Protein AF-X1NUT6-F1 (afdb_monomer_lite)

Foldseek 3Di:
DAAEDEQFQQQAAACVVVNDPPQQDPDLRYAYEFAADPQREGDRRTYFYLESHQAYFHFAFDKDADAQDDDPVCVVQVHDHGIDTHGGSVRRRVVLVVLLVVLCVQAVPDDSSQSSQLQLQQFDLSYPDNRRYNSNGHGDSVSSNVLFQPHDQKWKAWPVDDLVDPVRIHSAVQVNLVPDAAAIEMEIEASHEHDDEHENVLHHYEYFYDHSSCSPPPDGRQQRAEDEYDYDPNYAYEYDPPNDCVRYYPYSPDSDDDPDDPPDHPHPDD

Structure (mmCIF, N/CA/C/O backbone):
data_AF-X1NUT6-F1
#
_entry.id   AF-X1NUT6-F1
#
loop_
_atom_site.group_PDB
_atom_site.id
_atom_site.type_symbol
_atom_site.label_atom_id
_atom_site.label_alt_id
_atom_site.label_comp_id
_atom_site.label_asym_id
_atom_site.label_entity_id
_atom_site.label_seq_id
_atom_site.pdbx_PDB_ins_code
_atom_site.Cartn_x
_atom_site.Cartn_y
_atom_site.Cartn_z
_atom_site.occupancy
_atom_site.B_iso_or_equiv
_atom_site.auth_seq_id
_atom_site.auth_comp_id
_atom_site.auth_asym_id
_atom_site.auth_atom_id
_atom_site.pdbx_PDB_model_num
ATOM 1 N N . LEU A 1 1 ? 7.926 10.923 5.344 1.00 89.12 1 LEU A N 1
ATOM 2 C CA . LEU A 1 1 ? 8.415 10.583 3.985 1.00 89.12 1 LEU A CA 1
ATOM 3 C C . LEU A 1 1 ? 8.092 9.119 3.728 1.00 89.12 1 LEU A C 1
ATOM 5 O O . LEU A 1 1 ? 8.262 8.354 4.664 1.00 89.12 1 LEU A O 1
ATOM 9 N N . LEU A 1 2 ? 7.668 8.744 2.517 1.00 94.62 2 LEU A N 1
ATOM 10 C CA . LEU A 1 2 ? 7.714 7.351 2.049 1.00 94.62 2 LEU A CA 1
ATOM 11 C C . LEU A 1 2 ? 8.943 7.151 1.161 1.00 94.62 2 LEU A C 1
ATOM 13 O O . LEU A 1 2 ? 9.245 8.009 0.332 1.00 94.62 2 LEU A O 1
ATOM 17 N N . PHE A 1 3 ? 9.637 6.034 1.346 1.00 98.06 3 PHE A N 1
ATOM 18 C CA . PHE A 1 3 ? 10.794 5.621 0.566 1.00 98.06 3 PHE A CA 1
ATOM 19 C C . PHE A 1 3 ? 10.414 4.401 -0.277 1.00 98.06 3 PHE A C 1
ATOM 21 O O . PHE A 1 3 ? 10.439 3.267 0.191 1.00 98.06 3 PHE A O 1
ATOM 28 N N . VAL A 1 4 ? 10.018 4.637 -1.525 1.00 98.69 4 VAL A N 1
ATOM 29 C CA . VAL A 1 4 ? 9.648 3.560 -2.450 1.00 98.69 4 VAL A CA 1
ATOM 30 C C . VAL A 1 4 ? 10.905 3.025 -3.127 1.00 98.69 4 VAL A C 1
ATOM 32 O O . VAL A 1 4 ? 11.725 3.801 -3.621 1.00 98.69 4 VAL A O 1
ATOM 35 N N . THR A 1 5 ? 11.073 1.708 -3.154 1.00 98.50 5 THR A N 1
ATOM 36 C CA . THR A 1 5 ? 12.257 1.062 -3.715 1.00 98.50 5 THR A CA 1
ATOM 37 C C . THR A 1 5 ? 11.919 -0.196 -4.506 1.00 98.50 5 THR A C 1
ATOM 39 O O . THR A 1 5 ? 10.875 -0.817 -4.330 1.00 98.50 5 THR A O 1
ATOM 42 N N . ALA A 1 6 ? 12.805 -0.542 -5.433 1.00 98.69 6 ALA A N 1
ATOM 43 C CA . ALA A 1 6 ? 12.661 -1.687 -6.314 1.00 98.69 6 ALA A CA 1
ATOM 44 C C . ALA A 1 6 ? 13.149 -2.965 -5.615 1.00 98.69 6 ALA A C 1
ATOM 46 O O . ALA A 1 6 ? 14.193 -2.941 -4.967 1.00 98.69 6 ALA A O 1
ATOM 47 N N . ALA A 1 7 ? 12.442 -4.084 -5.796 1.00 98.38 7 ALA A N 1
ATOM 48 C CA . ALA A 1 7 ? 12.774 -5.364 -5.161 1.00 98.38 7 ALA A CA 1
ATOM 49 C C . ALA A 1 7 ? 14.135 -5.958 -5.584 1.00 98.38 7 ALA A C 1
ATOM 51 O O . ALA A 1 7 ? 14.717 -6.742 -4.836 1.00 98.38 7 ALA A O 1
ATOM 52 N N . GLY A 1 8 ? 14.641 -5.605 -6.770 1.00 98.50 8 GLY A N 1
ATOM 53 C CA . GLY A 1 8 ? 15.805 -6.241 -7.402 1.00 98.50 8 GLY A CA 1
ATOM 54 C C . GLY A 1 8 ? 15.429 -6.988 -8.686 1.00 98.50 8 GLY A C 1
ATOM 55 O O . GLY A 1 8 ? 14.245 -7.151 -8.988 1.00 98.50 8 GLY A O 1
ATOM 56 N N . ASN A 1 9 ? 16.429 -7.359 -9.491 1.00 98.19 9 ASN A N 1
ATOM 57 C CA . ASN A 1 9 ? 16.237 -7.949 -10.826 1.00 98.19 9 ASN A CA 1
ATOM 58 C C . ASN A 1 9 ? 17.117 -9.201 -11.028 1.00 98.19 9 ASN A C 1
ATOM 60 O O . ASN A 1 9 ? 17.771 -9.354 -12.060 1.00 98.19 9 ASN A O 1
ATOM 64 N N . ASP A 1 10 ? 17.166 -10.068 -10.020 1.00 98.06 10 ASP A N 1
ATOM 65 C CA . ASP A 1 10 ? 18.097 -11.192 -9.893 1.00 98.06 10 ASP A CA 1
ATOM 66 C C . ASP A 1 10 ? 17.447 -12.545 -10.245 1.00 98.06 10 ASP A C 1
ATOM 68 O O . ASP A 1 10 ? 17.805 -13.584 -9.693 1.00 98.06 10 ASP A O 1
ATOM 72 N N . TYR A 1 11 ? 16.509 -12.542 -11.201 1.00 96.88 11 TYR A N 1
ATOM 73 C CA . TYR A 1 11 ? 15.887 -13.736 -11.796 1.00 96.88 11 TYR A CA 1
ATOM 74 C C . TYR A 1 11 ? 15.188 -14.661 -10.787 1.00 96.88 11 TYR A C 1
ATOM 76 O O . TYR A 1 11 ? 15.438 -15.868 -10.752 1.00 96.88 11 TYR A O 1
ATOM 84 N N . GLY A 1 12 ? 14.278 -14.098 -9.986 1.00 94.94 12 GLY A N 1
ATOM 85 C CA . GLY A 1 12 ? 13.511 -14.859 -8.999 1.00 94.94 12 GLY A CA 1
ATOM 86 C C . GLY A 1 12 ? 14.261 -15.076 -7.689 1.00 94.94 12 GLY A C 1
ATOM 87 O O . GLY A 1 12 ? 14.069 -16.104 -7.043 1.00 94.94 12 GLY A O 1
ATOM 88 N N . ASN A 1 13 ? 15.131 -14.142 -7.297 1.00 97.75 13 ASN A N 1
ATOM 89 C CA . ASN A 1 13 ? 15.713 -14.174 -5.963 1.00 97.75 13 ASN A CA 1
ATOM 90 C C . ASN A 1 13 ? 14.632 -13.941 -4.898 1.00 97.75 13 ASN A C 1
ATOM 92 O O . ASN A 1 13 ? 13.838 -13.004 -4.999 1.00 97.75 13 ASN A O 1
ATOM 96 N N . ASP A 1 14 ? 14.651 -14.787 -3.872 1.00 97.69 14 ASP A N 1
ATOM 97 C CA . ASP A 1 14 ? 13.834 -14.647 -2.673 1.00 97.69 14 ASP A CA 1
ATOM 98 C C . ASP A 1 14 ? 14.552 -13.730 -1.677 1.00 97.69 14 ASP A C 1
ATOM 100 O O . ASP A 1 14 ? 15.560 -14.115 -1.077 1.00 97.69 14 ASP A O 1
ATOM 104 N N . ASN A 1 15 ? 14.051 -12.511 -1.511 1.00 98.25 15 ASN A N 1
ATOM 105 C CA . ASN A 1 15 ? 14.625 -11.507 -0.625 1.00 98.25 15 ASN A CA 1
ATOM 106 C C . ASN A 1 15 ? 14.417 -11.829 0.866 1.00 98.25 15 ASN A C 1
ATOM 108 O O . ASN A 1 15 ? 15.121 -11.250 1.695 1.00 98.25 15 ASN A O 1
ATOM 112 N N . ASP A 1 16 ? 13.525 -12.766 1.215 1.00 96.56 16 ASP A N 1
ATOM 113 C CA . ASP A 1 16 ? 13.398 -13.258 2.594 1.00 96.56 16 ASP A CA 1
ATOM 114 C C . ASP A 1 16 ? 14.586 -14.174 2.954 1.00 96.56 16 ASP A C 1
ATOM 116 O O . ASP A 1 16 ? 14.978 -14.275 4.117 1.00 96.56 16 ASP A O 1
ATOM 120 N N . VAL A 1 17 ? 15.196 -14.820 1.951 1.00 97.75 17 VAL A N 1
ATOM 121 C CA . VAL A 1 17 ? 16.364 -15.707 2.109 1.00 97.75 17 VAL A CA 1
ATOM 122 C C . VAL A 1 17 ? 17.675 -14.980 1.810 1.00 97.75 17 VAL A C 1
ATOM 124 O O . VAL A 1 17 ? 18.655 -15.132 2.541 1.00 97.75 17 VAL A O 1
ATOM 127 N N . ASN A 1 18 ? 17.703 -14.192 0.736 1.00 98.06 18 ASN A N 1
ATOM 128 C CA . ASN A 1 18 ? 18.870 -13.471 0.235 1.00 98.06 18 ASN A CA 1
ATOM 129 C C . ASN A 1 18 ? 18.530 -11.975 0.120 1.00 98.06 18 ASN A C 1
ATOM 131 O O . ASN A 1 18 ? 18.112 -11.522 -0.949 1.00 98.06 18 ASN A O 1
ATOM 135 N N . PRO A 1 19 ? 18.701 -11.199 1.203 1.00 97.88 19 PRO A N 1
ATOM 136 C CA . PRO A 1 19 ? 18.245 -9.816 1.273 1.00 97.88 19 PRO A CA 1
ATOM 137 C C . PRO A 1 19 ? 18.892 -8.912 0.223 1.00 97.88 19 PRO A C 1
ATOM 139 O O . PRO A 1 19 ? 20.110 -8.948 0.020 1.00 97.88 19 PRO A O 1
ATOM 142 N N . VAL A 1 20 ? 18.091 -8.023 -0.367 1.00 98.12 20 VAL A N 1
ATOM 143 C CA . VAL A 1 20 ? 18.552 -6.975 -1.285 1.00 98.12 20 VAL A CA 1
ATOM 144 C C . VAL A 1 20 ? 18.240 -5.620 -0.675 1.00 98.12 20 VAL A C 1
ATOM 146 O O . VAL A 1 20 ? 17.092 -5.286 -0.411 1.00 98.12 20 VAL A O 1
ATOM 149 N N . TYR A 1 21 ? 19.267 -4.805 -0.457 1.00 97.69 21 TYR A N 1
ATOM 150 C CA . TYR A 1 21 ? 19.109 -3.482 0.142 1.00 97.69 21 TYR A CA 1
ATOM 151 C C . TYR A 1 21 ? 19.062 -2.383 -0.931 1.00 97.69 21 TYR A C 1
ATOM 153 O O . TYR A 1 21 ? 19.814 -2.453 -1.905 1.00 97.69 21 TYR A O 1
ATOM 161 N N . PRO A 1 22 ? 18.220 -1.346 -0.758 1.00 97.38 22 PRO A N 1
ATOM 162 C CA . PRO A 1 22 ? 17.463 -1.030 0.459 1.00 97.38 22 PRO A CA 1
ATOM 163 C C . PRO A 1 22 ? 16.100 -1.738 0.600 1.00 97.38 22 PRO A C 1
ATOM 165 O O . PRO A 1 22 ? 15.427 -1.491 1.594 1.00 97.38 22 PRO A O 1
ATOM 168 N N . ALA A 1 23 ? 15.689 -2.602 -0.335 1.00 97.38 23 ALA A N 1
ATOM 169 C CA . ALA A 1 23 ? 14.364 -3.237 -0.321 1.00 97.38 23 ALA A CA 1
ATOM 170 C C . ALA A 1 23 ? 14.077 -4.102 0.921 1.00 97.38 23 ALA A C 1
ATOM 172 O O . ALA A 1 23 ? 12.951 -4.139 1.398 1.00 97.38 23 ALA A O 1
ATOM 173 N N . SER A 1 24 ? 15.091 -4.749 1.486 1.00 97.19 24 SER A N 1
ATOM 174 C CA . SER A 1 24 ? 14.948 -5.608 2.666 1.00 97.19 24 SER A CA 1
ATOM 175 C C . SER A 1 24 ? 15.172 -4.882 4.002 1.00 97.19 24 SER A C 1
ATOM 177 O O . SER A 1 24 ? 15.356 -5.539 5.024 1.00 97.19 24 SER A O 1
ATOM 179 N N . TYR A 1 25 ? 15.218 -3.544 4.032 1.00 96.25 25 TYR A N 1
ATOM 180 C CA . TYR A 1 25 ? 15.224 -2.824 5.310 1.00 96.25 25 TYR A CA 1
ATOM 181 C C . TYR A 1 25 ? 13.839 -2.881 5.962 1.00 96.25 25 TYR A C 1
ATOM 183 O O . TYR A 1 25 ? 12.859 -2.423 5.379 1.00 96.25 25 TYR A O 1
ATOM 191 N N . ASP A 1 26 ? 13.788 -3.353 7.207 1.00 89.38 26 ASP A N 1
ATOM 192 C CA . ASP A 1 26 ? 12.577 -3.363 8.031 1.00 89.38 26 ASP A CA 1
ATOM 193 C C . ASP A 1 26 ? 12.334 -1.980 8.659 1.00 89.38 26 ASP A C 1
ATOM 195 O O . ASP A 1 26 ? 12.670 -1.708 9.813 1.00 89.38 26 ASP A O 1
ATOM 199 N N . LEU A 1 27 ? 11.847 -1.051 7.835 1.00 85.88 27 LEU A N 1
ATOM 200 C CA . LEU A 1 27 ? 11.459 0.293 8.248 1.00 85.88 27 LEU A CA 1
ATOM 201 C C . LEU A 1 27 ? 10.034 0.584 7.780 1.00 85.88 27 LEU A C 1
ATOM 203 O O . LEU A 1 27 ? 9.682 0.387 6.616 1.00 85.88 27 LEU A O 1
ATOM 207 N N . ASP A 1 28 ? 9.228 1.143 8.680 1.00 82.06 28 ASP A N 1
ATOM 208 C CA . ASP A 1 28 ? 7.803 1.426 8.462 1.00 82.06 28 ASP A CA 1
ATOM 209 C C . ASP A 1 28 ? 7.500 2.383 7.292 1.00 82.06 28 ASP A C 1
ATOM 211 O O . ASP A 1 28 ? 6.365 2.474 6.817 1.00 82.06 28 ASP A O 1
ATOM 215 N N . ASN A 1 29 ? 8.509 3.113 6.825 1.00 86.06 29 ASN A N 1
ATOM 216 C CA . ASN A 1 29 ? 8.406 4.096 5.767 1.00 86.06 29 ASN A CA 1
ATOM 217 C C . ASN A 1 29 ? 8.953 3.610 4.419 1.00 86.06 29 ASN A C 1
ATOM 219 O O . ASN A 1 29 ? 8.916 4.391 3.466 1.00 86.06 29 ASN A O 1
ATOM 223 N N . ILE A 1 30 ? 9.444 2.371 4.322 1.00 96.50 30 ILE A N 1
ATOM 224 C CA . ILE A 1 30 ? 9.866 1.757 3.058 1.00 96.50 30 ILE A CA 1
ATOM 225 C C . ILE A 1 30 ? 8.676 1.078 2.380 1.00 96.50 30 ILE A C 1
ATOM 227 O O . ILE A 1 30 ? 7.829 0.495 3.054 1.00 96.50 30 ILE A O 1
ATOM 231 N N . ILE A 1 31 ? 8.593 1.188 1.052 1.00 98.25 31 ILE A N 1
ATOM 232 C CA . ILE A 1 31 ? 7.699 0.372 0.222 1.00 98.25 31 ILE A CA 1
ATOM 233 C C . ILE A 1 31 ? 8.537 -0.334 -0.839 1.00 98.25 31 ILE A C 1
ATOM 235 O O . ILE A 1 31 ? 9.041 0.315 -1.758 1.00 98.25 31 ILE A O 1
ATOM 239 N N . SER A 1 32 ? 8.674 -1.648 -0.718 1.00 98.38 32 SER A N 1
ATOM 240 C CA . SER A 1 32 ? 9.422 -2.502 -1.639 1.00 98.38 32 SER A CA 1
ATOM 241 C C . SER A 1 32 ? 8.511 -3.080 -2.714 1.00 98.38 32 SER A C 1
ATOM 243 O O . SER A 1 32 ? 7.478 -3.677 -2.413 1.00 98.38 32 SER A O 1
ATOM 245 N N . VAL A 1 33 ? 8.895 -2.892 -3.978 1.00 98.62 33 VAL A N 1
ATOM 246 C CA . VAL A 1 33 ? 8.019 -3.135 -5.130 1.00 98.62 33 VAL A CA 1
ATOM 247 C C . VAL A 1 33 ? 8.608 -4.198 -6.054 1.00 98.62 33 VAL A C 1
ATOM 249 O O . VAL A 1 33 ? 9.669 -3.989 -6.653 1.00 98.62 33 VAL A O 1
ATOM 252 N N . MET A 1 34 ? 7.908 -5.324 -6.194 1.00 98.25 34 MET A N 1
ATOM 253 C CA . MET A 1 34 ? 8.205 -6.333 -7.217 1.00 98.25 34 MET A CA 1
ATOM 254 C C . MET A 1 34 ? 7.535 -6.000 -8.553 1.00 98.25 34 MET A C 1
ATOM 256 O O . MET A 1 34 ? 6.609 -5.193 -8.624 1.00 98.25 34 MET A O 1
ATOM 260 N N . SER A 1 35 ? 8.006 -6.648 -9.616 1.00 98.31 35 SER A N 1
ATOM 261 C CA . SER A 1 35 ? 7.535 -6.426 -10.978 1.00 98.31 35 SER A CA 1
ATOM 262 C C . SER A 1 35 ? 6.579 -7.515 -11.435 1.00 98.31 35 SER A C 1
ATOM 264 O O . SER A 1 35 ? 6.868 -8.704 -11.282 1.00 98.31 35 SER A O 1
ATOM 266 N N . THR A 1 36 ? 5.489 -7.095 -12.074 1.00 97.12 36 THR A N 1
ATOM 267 C CA . THR A 1 36 ? 4.601 -7.959 -12.857 1.00 97.12 36 THR A CA 1
ATOM 268 C C . THR A 1 36 ? 4.633 -7.619 -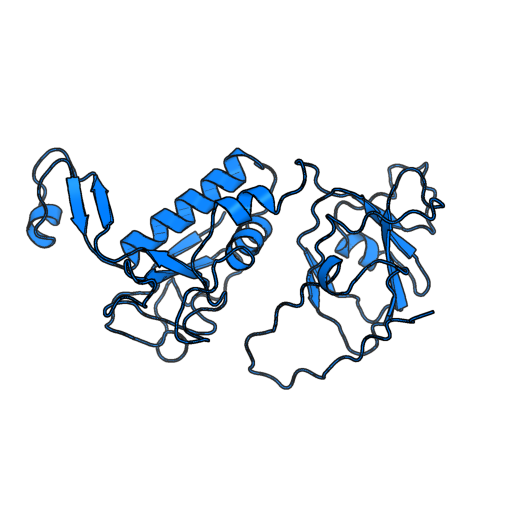14.345 1.00 97.12 36 THR A C 1
ATOM 270 O O . THR A 1 36 ? 5.099 -6.551 -14.767 1.00 97.12 36 THR A O 1
ATOM 273 N N . ASP A 1 37 ? 4.164 -8.560 -15.159 1.00 95.62 37 ASP A N 1
ATOM 274 C CA . ASP A 1 37 ? 3.876 -8.355 -16.571 1.00 95.62 37 ASP A CA 1
ATOM 275 C C . ASP A 1 37 ? 2.388 -8.071 -16.836 1.00 95.62 37 ASP A C 1
ATOM 277 O O . ASP A 1 37 ? 1.578 -7.930 -15.923 1.00 95.62 37 ASP A O 1
ATOM 281 N N . HIS A 1 38 ? 2.042 -7.936 -18.117 1.00 94.12 38 HIS A N 1
ATOM 282 C CA . HIS A 1 38 ? 0.685 -7.632 -18.571 1.00 94.12 38 HIS A CA 1
ATOM 283 C C . HIS A 1 38 ? -0.363 -8.724 -18.286 1.00 94.12 38 HIS A C 1
ATOM 285 O O . HIS A 1 38 ? -1.552 -8.431 -18.391 1.00 94.12 38 HIS A O 1
ATOM 291 N N . ASP A 1 39 ? 0.059 -9.940 -17.925 1.00 93.56 39 ASP A N 1
ATOM 292 C CA . ASP A 1 39 ? -0.815 -11.058 -17.548 1.00 93.56 39 ASP A CA 1
ATOM 293 C C . ASP A 1 39 ? -0.908 -11.197 -16.011 1.00 93.56 39 ASP A C 1
ATOM 295 O O . ASP A 1 39 ? -1.305 -12.245 -15.489 1.00 93.56 39 ASP A O 1
ATOM 299 N N . ASP A 1 40 ? -0.486 -10.156 -15.278 1.00 92.94 40 ASP A N 1
ATOM 300 C CA . ASP A 1 40 ? -0.365 -10.119 -13.817 1.00 92.94 40 ASP A CA 1
ATOM 301 C C . ASP A 1 40 ? 0.487 -11.268 -13.239 1.00 92.94 40 ASP A C 1
ATOM 303 O O . ASP A 1 40 ? 0.373 -11.644 -12.068 1.00 92.94 40 ASP A O 1
ATOM 307 N N . GLN A 1 41 ? 1.399 -11.818 -14.048 1.00 94.06 41 GLN A N 1
ATOM 308 C CA . GLN A 1 41 ? 2.407 -12.758 -13.575 1.00 94.06 41 GLN A CA 1
ATOM 309 C C . GLN A 1 41 ? 3.635 -12.001 -13.087 1.00 94.06 41 GLN A C 1
ATOM 311 O O . GLN A 1 41 ? 3.967 -10.928 -13.589 1.00 94.06 41 GLN A O 1
ATOM 316 N N . MET A 1 42 ? 4.344 -12.571 -12.113 1.00 95.50 42 MET A N 1
ATOM 317 C CA . MET A 1 42 ? 5.642 -12.038 -11.709 1.00 95.50 42 MET A CA 1
ATOM 318 C C . MET A 1 42 ? 6.589 -12.024 -12.910 1.00 95.50 42 MET A C 1
ATOM 320 O O . MET A 1 42 ? 6.800 -13.050 -13.559 1.00 95.50 42 MET A O 1
ATOM 324 N N . SER A 1 43 ? 7.202 -10.872 -13.176 1.00 97.12 43 SER A N 1
ATOM 325 C CA . SER A 1 43 ? 8.206 -10.755 -14.225 1.00 97.12 43 SER A CA 1
ATOM 326 C C . SER A 1 43 ? 9.372 -11.699 -13.938 1.00 97.12 43 SER A C 1
ATOM 328 O O . SER A 1 43 ? 9.886 -11.729 -12.824 1.00 97.12 43 SER A O 1
ATOM 330 N N . VAL A 1 44 ? 9.856 -12.411 -14.959 1.00 96.25 44 VAL A N 1
ATOM 331 C CA . VAL A 1 44 ? 10.915 -13.435 -14.816 1.00 96.25 44 VAL A CA 1
ATOM 332 C C . VAL A 1 44 ? 12.209 -12.934 -14.166 1.00 96.25 44 VAL A C 1
ATOM 334 O O . VAL A 1 44 ? 12.962 -13.724 -13.609 1.00 96.25 44 VAL A O 1
ATOM 337 N N . PHE A 1 45 ? 12.487 -11.633 -14.260 1.00 97.81 45 PHE A N 1
ATOM 338 C CA . PHE A 1 45 ? 13.657 -11.004 -13.653 1.00 97.81 45 PHE A CA 1
ATOM 339 C C . PHE A 1 45 ? 13.418 -10.571 -12.204 1.00 97.81 45 PHE A C 1
ATOM 341 O O . PHE A 1 45 ? 14.391 -10.348 -11.499 1.00 97.81 45 PHE A O 1
ATOM 348 N N . SER A 1 46 ? 12.166 -10.403 -11.769 1.00 98.19 46 SER A N 1
ATOM 349 C CA . SER A 1 46 ? 11.841 -9.779 -10.487 1.00 98.19 46 SER A CA 1
ATOM 350 C C . SER A 1 46 ? 12.338 -10.618 -9.322 1.00 98.19 46 SER A C 1
ATOM 352 O O . SER A 1 46 ? 12.216 -11.843 -9.332 1.00 98.19 46 SER A O 1
ATOM 354 N N . ASN A 1 47 ? 12.814 -9.943 -8.283 1.00 98.38 47 ASN A N 1
ATOM 355 C CA . ASN A 1 47 ? 12.892 -10.550 -6.961 1.00 98.38 47 ASN A CA 1
ATOM 356 C C . ASN A 1 47 ? 11.503 -10.546 -6.316 1.00 98.38 47 ASN A C 1
ATOM 358 O O . ASN A 1 47 ? 10.627 -9.764 -6.707 1.00 98.38 47 ASN A O 1
ATOM 362 N N . TYR A 1 48 ? 11.323 -11.416 -5.331 1.00 97.50 48 TYR A N 1
ATOM 363 C CA . TYR A 1 48 ? 10.101 -11.553 -4.544 1.00 97.50 48 TYR A CA 1
ATOM 364 C C . TYR A 1 48 ? 10.461 -11.753 -3.070 1.00 97.50 48 TYR A C 1
ATOM 366 O O . TYR A 1 48 ? 11.631 -11.901 -2.731 1.00 97.50 48 TYR A O 1
ATOM 374 N N . GLY A 1 49 ? 9.470 -11.741 -2.189 1.00 96.31 49 GLY A N 1
ATOM 375 C CA . GLY A 1 49 ? 9.662 -12.027 -0.771 1.00 96.31 49 GLY A CA 1
ATOM 376 C C . GLY A 1 49 ? 8.340 -11.881 -0.043 1.00 96.31 49 GLY A C 1
ATOM 377 O O . GLY A 1 49 ? 7.698 -10.839 -0.140 1.00 96.31 49 GLY A O 1
ATOM 378 N N . ALA A 1 50 ? 7.911 -12.924 0.661 1.00 91.31 50 ALA A N 1
ATOM 379 C CA . ALA A 1 50 ? 6.608 -12.945 1.317 1.00 91.31 50 ALA A CA 1
ATOM 380 C C . ALA A 1 50 ? 6.509 -11.906 2.442 1.00 91.31 50 ALA A C 1
ATOM 382 O O . ALA A 1 50 ? 5.411 -11.446 2.749 1.00 91.31 50 ALA A O 1
ATOM 383 N N . THR A 1 51 ? 7.645 -11.544 3.043 1.00 89.00 51 THR A N 1
ATOM 384 C CA . THR A 1 51 ? 7.717 -10.571 4.143 1.00 89.00 51 THR A CA 1
ATOM 385 C C . THR A 1 51 ? 8.555 -9.339 3.814 1.00 89.00 51 THR A C 1
ATOM 387 O O . THR A 1 51 ? 8.283 -8.266 4.342 1.00 89.00 51 THR A O 1
ATOM 390 N N . SER A 1 52 ? 9.542 -9.460 2.923 1.00 94.56 52 SER A N 1
ATOM 391 C CA . SER A 1 52 ? 10.459 -8.367 2.571 1.00 94.56 52 SER A CA 1
ATOM 392 C C . SER A 1 52 ? 10.009 -7.497 1.393 1.00 94.56 52 SER A C 1
ATOM 394 O O . SER A 1 52 ? 10.558 -6.411 1.198 1.00 94.56 52 SER A O 1
ATOM 396 N N . ILE A 1 53 ? 9.029 -7.940 0.597 1.00 97.44 53 ILE A N 1
ATOM 397 C CA . ILE A 1 53 ? 8.447 -7.159 -0.502 1.00 97.44 53 ILE A CA 1
ATOM 398 C C . ILE A 1 53 ? 7.015 -6.787 -0.150 1.00 97.44 53 ILE A C 1
ATOM 400 O O . ILE A 1 53 ? 6.221 -7.651 0.198 1.00 97.44 53 ILE A O 1
ATOM 404 N N . ASP A 1 54 ? 6.651 -5.515 -0.295 1.00 95.94 54 ASP A N 1
ATOM 405 C CA . ASP A 1 54 ? 5.336 -5.030 0.115 1.00 95.94 54 ASP A CA 1
ATOM 406 C C . ASP A 1 54 ? 4.256 -5.272 -0.952 1.00 95.94 54 ASP A C 1
ATOM 408 O O . ASP A 1 54 ? 3.161 -5.743 -0.639 1.00 95.94 54 ASP A O 1
ATOM 412 N N . VAL A 1 55 ? 4.534 -4.937 -2.218 1.00 96.88 55 VAL A N 1
ATOM 413 C CA . VAL A 1 55 ? 3.504 -4.864 -3.272 1.00 96.88 55 VAL A CA 1
ATOM 414 C C . VAL A 1 55 ? 4.046 -5.167 -4.663 1.00 96.88 55 VAL A C 1
ATOM 416 O O . VAL A 1 55 ? 5.247 -5.051 -4.916 1.00 96.88 55 VAL A O 1
ATOM 419 N N . ALA A 1 56 ? 3.155 -5.557 -5.571 1.00 97.25 56 ALA A N 1
ATOM 420 C CA . ALA A 1 56 ? 3.459 -5.727 -6.983 1.00 97.25 56 ALA A CA 1
ATOM 421 C C . ALA A 1 56 ? 3.023 -4.512 -7.815 1.00 97.25 56 ALA A C 1
ATOM 423 O O . ALA A 1 56 ? 2.007 -3.892 -7.524 1.00 97.25 56 ALA A O 1
ATOM 424 N N . GLU A 1 57 ? 3.769 -4.196 -8.874 1.00 97.75 57 GLU A N 1
ATOM 425 C CA . GLU A 1 57 ? 3.351 -3.246 -9.913 1.00 97.75 57 GLU A CA 1
ATOM 426 C C . GLU A 1 57 ? 3.912 -3.632 -11.290 1.00 97.75 57 GLU A C 1
ATOM 428 O O . GLU A 1 57 ? 4.998 -4.226 -11.361 1.00 97.75 57 GLU A O 1
ATOM 433 N N . PRO A 1 58 ? 3.253 -3.236 -12.398 1.00 97.81 58 PRO A N 1
ATOM 434 C CA . PRO A 1 58 ? 3.754 -3.483 -13.742 1.00 97.81 58 PRO A CA 1
ATOM 435 C C . PRO A 1 58 ? 5.169 -2.931 -13.931 1.00 97.81 58 PRO A C 1
ATOM 437 O O . PRO A 1 58 ? 5.440 -1.744 -13.733 1.00 97.81 58 PRO A O 1
ATOM 440 N N . GLY A 1 59 ? 6.080 -3.811 -14.338 1.00 98.25 59 GLY A N 1
ATOM 441 C CA . GLY A 1 59 ? 7.473 -3.462 -14.619 1.00 98.25 59 GLY A CA 1
ATOM 442 C C . GLY A 1 59 ? 8.038 -4.134 -15.864 1.00 98.25 59 GLY A C 1
ATOM 443 O O . GLY A 1 59 ? 9.165 -3.827 -16.243 1.00 98.25 59 GLY A O 1
ATOM 444 N N . SER A 1 60 ? 7.285 -5.007 -16.541 1.00 98.12 60 SER A N 1
ATOM 445 C CA . SER A 1 60 ? 7.644 -5.520 -17.870 1.00 98.12 60 SER A CA 1
ATOM 446 C C . SER A 1 60 ? 7.103 -4.612 -18.975 1.00 98.12 60 SER A C 1
ATOM 448 O O . SER A 1 60 ? 5.903 -4.364 -19.045 1.00 98.12 60 SER A O 1
ATOM 450 N N . GLY A 1 61 ? 7.969 -4.175 -19.892 1.00 97.19 61 GLY A N 1
ATOM 451 C CA . GLY A 1 61 ? 7.547 -3.472 -21.108 1.00 97.19 61 GLY A CA 1
ATOM 452 C C . GLY A 1 61 ? 6.944 -2.086 -20.861 1.00 97.19 61 GLY A C 1
ATOM 453 O O . GLY A 1 61 ? 6.013 -1.684 -21.557 1.00 97.19 61 GLY A O 1
ATOM 454 N N . ILE A 1 62 ? 7.468 -1.343 -19.885 1.00 98.00 62 ILE A N 1
ATOM 455 C CA . ILE A 1 62 ? 6.951 -0.023 -19.519 1.00 98.00 62 ILE A CA 1
ATOM 456 C C . ILE A 1 62 ? 7.520 1.037 -20.456 1.00 98.00 62 ILE A C 1
ATOM 458 O O . ILE A 1 62 ? 8.737 1.190 -20.583 1.00 98.00 62 ILE A O 1
ATOM 462 N N . VAL A 1 63 ? 6.628 1.784 -21.107 1.00 97.44 63 VAL A N 1
ATOM 463 C CA . VAL A 1 63 ? 6.990 2.930 -21.946 1.00 97.44 63 VAL A CA 1
ATOM 464 C C . VAL A 1 63 ? 7.098 4.171 -21.075 1.00 97.44 63 VAL A C 1
ATOM 466 O O . VAL A 1 63 ? 6.157 4.523 -20.369 1.00 97.44 63 VAL A O 1
ATOM 469 N N . SER A 1 64 ? 8.233 4.856 -21.146 1.00 97.12 64 SER A N 1
ATOM 470 C CA . SER A 1 64 ? 8.423 6.138 -20.472 1.00 97.12 64 SER A CA 1
ATOM 471 C C . SER A 1 64 ? 9.341 7.049 -21.277 1.00 97.12 64 SER A C 1
ATOM 473 O O . SER A 1 64 ? 9.870 6.661 -22.324 1.00 97.12 64 SER A O 1
ATOM 475 N N . THR A 1 65 ? 9.496 8.281 -20.807 1.00 96.94 65 THR A N 1
ATOM 476 C CA . THR A 1 65 ? 10.357 9.276 -21.436 1.00 96.94 65 THR A CA 1
ATOM 477 C C . THR A 1 65 ? 11.831 8.921 -21.275 1.00 96.94 65 THR A C 1
ATOM 479 O O . THR A 1 65 ? 12.279 8.423 -20.240 1.00 96.94 65 THR A O 1
ATOM 482 N N . THR A 1 66 ? 12.610 9.227 -22.304 1.00 96.62 66 THR A N 1
ATOM 483 C CA . THR A 1 66 ? 14.076 9.224 -22.274 1.00 96.62 66 THR A CA 1
ATOM 484 C C . THR A 1 66 ? 14.591 10.630 -22.592 1.00 96.62 66 THR A C 1
ATOM 486 O O . THR A 1 66 ? 13.825 11.487 -23.045 1.00 96.62 66 THR A O 1
ATOM 489 N N . PRO A 1 67 ? 15.876 10.937 -22.330 1.00 96.69 67 PRO A N 1
ATOM 490 C CA . PRO A 1 67 ? 16.454 12.207 -22.753 1.00 96.69 67 PRO A CA 1
ATOM 491 C C . PRO A 1 67 ? 16.225 12.479 -24.249 1.00 96.69 67 PRO A C 1
ATOM 493 O O . PRO A 1 67 ? 16.297 11.577 -25.079 1.00 96.69 67 PRO A O 1
ATOM 496 N N . THR A 1 68 ? 16.000 13.742 -24.612 1.00 96.75 68 THR A N 1
ATOM 497 C CA . THR A 1 68 ? 15.825 14.187 -26.012 1.00 96.75 68 THR A CA 1
ATOM 498 C C . THR A 1 68 ? 17.152 14.296 -26.779 1.00 96.75 68 THR A C 1
ATOM 500 O O . THR A 1 68 ? 17.216 14.851 -27.874 1.00 96.75 68 THR A O 1
ATOM 503 N N . PHE A 1 69 ? 18.239 13.805 -26.185 1.00 96.00 69 PHE A N 1
ATOM 504 C CA . PHE A 1 69 ? 19.584 13.776 -26.740 1.00 96.00 69 PHE A CA 1
ATOM 505 C C . PHE A 1 69 ? 20.287 12.493 -26.301 1.00 96.00 69 PHE A C 1
ATOM 507 O O . PHE A 1 69 ? 20.012 11.962 -25.227 1.00 96.00 69 PHE A O 1
ATOM 514 N N . GLU A 1 70 ? 21.215 12.010 -27.121 1.00 95.56 70 GLU A N 1
ATOM 515 C CA . GLU A 1 70 ? 21.947 10.775 -26.846 1.00 95.56 70 GLU A CA 1
ATOM 516 C C . GLU A 1 70 ? 22.781 10.875 -25.564 1.00 95.56 70 GLU A C 1
ATOM 518 O O . GLU A 1 70 ? 23.520 11.841 -25.345 1.00 95.56 70 GLU A O 1
ATOM 523 N N . THR A 1 71 ? 22.705 9.841 -24.726 1.00 95.25 71 THR A N 1
ATOM 524 C CA . THR A 1 71 ? 23.521 9.722 -23.512 1.00 95.25 71 THR A CA 1
ATOM 525 C C . THR A 1 71 ? 24.246 8.383 -23.470 1.00 95.25 71 THR A C 1
ATOM 527 O O . THR A 1 71 ? 23.822 7.401 -24.079 1.00 95.25 71 THR A O 1
ATOM 530 N N . MET A 1 72 ? 25.337 8.311 -22.702 1.00 94.75 72 MET A N 1
ATOM 531 C CA . MET A 1 72 ? 26.056 7.048 -22.509 1.00 94.75 72 MET A CA 1
ATOM 532 C C . MET A 1 72 ? 25.155 5.970 -21.894 1.00 94.75 72 MET A C 1
ATOM 534 O O . MET A 1 72 ? 25.184 4.825 -22.332 1.00 94.75 72 MET A O 1
ATOM 538 N N . SER A 1 73 ? 24.307 6.343 -20.931 1.00 90.75 73 SER A N 1
ATOM 539 C CA . SER A 1 73 ? 23.346 5.421 -20.323 1.00 90.75 73 SER A CA 1
ATOM 540 C C . SER A 1 73 ? 22.379 4.854 -21.359 1.00 90.75 73 SER A C 1
ATOM 542 O O . SER A 1 73 ? 22.105 3.661 -21.338 1.00 90.75 73 SER A O 1
ATOM 544 N N . MET A 1 74 ? 21.913 5.669 -22.308 1.00 93.00 74 MET A N 1
ATOM 545 C CA . MET A 1 74 ? 21.015 5.199 -23.366 1.00 93.00 74 MET A CA 1
ATOM 546 C C . MET A 1 74 ? 21.676 4.154 -24.269 1.00 93.00 74 MET A C 1
ATOM 548 O O . MET A 1 74 ? 21.047 3.148 -24.580 1.00 93.00 74 MET A O 1
ATOM 552 N N . MET A 1 75 ? 22.964 4.319 -24.593 1.00 90.00 75 MET A N 1
ATOM 553 C CA . MET A 1 75 ? 23.729 3.296 -25.318 1.00 90.00 75 MET A CA 1
ATOM 554 C C . MET A 1 75 ? 23.896 2.004 -24.506 1.00 90.00 75 MET A C 1
ATOM 556 O O . MET A 1 75 ? 23.793 0.918 -25.069 1.00 90.00 75 MET A O 1
ATOM 560 N N . VAL A 1 76 ? 24.122 2.107 -23.191 1.00 89.56 76 VAL A N 1
ATOM 561 C CA . VAL A 1 76 ? 24.250 0.939 -22.298 1.00 89.56 76 VAL A CA 1
ATOM 562 C C . VAL A 1 76 ? 22.931 0.171 -22.183 1.00 89.56 76 VAL A C 1
ATOM 564 O O . VAL A 1 76 ? 22.937 -1.055 -22.222 1.00 89.56 76 VAL A O 1
ATOM 567 N N . PHE A 1 77 ? 21.807 0.879 -22.067 1.00 87.00 77 PHE A N 1
ATOM 568 C CA . PHE A 1 77 ? 20.476 0.276 -21.960 1.00 87.00 77 PHE A CA 1
ATOM 569 C C . PHE A 1 77 ? 19.833 -0.047 -23.318 1.00 87.00 77 PHE A C 1
ATOM 571 O O . PHE A 1 77 ? 18.767 -0.654 -23.349 1.00 87.00 77 PHE A O 1
ATOM 578 N N . GLY A 1 78 ? 20.463 0.330 -24.436 1.00 92.56 78 GLY A N 1
ATOM 579 C CA . GLY A 1 78 ? 19.956 0.069 -25.785 1.00 92.56 78 GLY A CA 1
ATOM 580 C C . GLY A 1 78 ? 18.660 0.816 -26.116 1.00 92.56 78 GLY A C 1
ATOM 581 O O . GLY A 1 78 ? 17.799 0.264 -26.796 1.00 92.56 78 GLY A O 1
ATOM 582 N N . VAL A 1 79 ? 18.505 2.049 -25.626 1.00 94.75 79 VAL A N 1
ATOM 583 C CA . VAL A 1 79 ? 17.289 2.863 -25.794 1.00 94.75 79 VAL A CA 1
ATOM 584 C C . VAL A 1 79 ? 17.531 4.097 -26.666 1.00 94.75 79 VAL A C 1
ATOM 586 O O . VAL A 1 79 ? 18.647 4.604 -26.738 1.00 94.75 79 VAL A O 1
ATOM 589 N N . SER A 1 80 ? 16.478 4.593 -27.318 1.00 93.81 80 SER A N 1
ATOM 590 C CA . SER A 1 80 ? 16.501 5.799 -28.163 1.00 93.81 80 SER A CA 1
ATOM 591 C C . SER A 1 80 ? 15.992 7.038 -27.418 1.00 93.81 80 SER A C 1
ATOM 593 O O . SER A 1 80 ? 15.495 6.927 -26.293 1.00 93.81 80 SER A O 1
ATOM 595 N N . THR A 1 81 ? 16.142 8.221 -28.023 1.00 96.25 81 THR A N 1
ATOM 596 C CA . THR A 1 81 ? 15.638 9.495 -27.483 1.00 96.25 81 THR A CA 1
ATOM 597 C C . THR A 1 81 ? 14.114 9.539 -27.401 1.00 96.25 81 THR A C 1
ATOM 599 O O . THR A 1 81 ? 13.420 8.737 -28.024 1.00 96.25 81 THR A O 1
ATOM 602 N N . ASP A 1 82 ? 13.611 10.522 -26.652 1.00 95.88 82 ASP A N 1
ATOM 603 C CA . ASP A 1 82 ? 12.194 10.861 -26.477 1.00 95.88 82 ASP A CA 1
ATOM 604 C C . ASP A 1 82 ? 11.399 9.842 -25.653 1.00 95.88 82 ASP A C 1
ATOM 606 O O . ASP A 1 82 ? 10.890 10.187 -24.585 1.00 95.88 82 ASP A O 1
ATOM 610 N N . TYR A 1 83 ? 11.309 8.597 -26.120 1.00 96.56 83 TYR A N 1
ATOM 611 C CA . TYR A 1 83 ? 10.611 7.511 -25.440 1.00 96.56 83 TYR A CA 1
ATOM 612 C C . TYR A 1 83 ? 11.315 6.178 -25.655 1.00 96.56 83 TYR A C 1
ATOM 614 O O . TYR A 1 83 ? 11.828 5.883 -26.735 1.00 96.56 83 TYR A O 1
ATOM 622 N N . ALA A 1 84 ? 11.251 5.320 -24.644 1.00 96.06 84 ALA A N 1
ATOM 623 C CA . ALA A 1 84 ? 11.677 3.939 -24.767 1.00 96.06 84 ALA A CA 1
ATOM 624 C C . ALA A 1 84 ? 10.807 3.012 -23.929 1.00 96.06 84 ALA A C 1
ATOM 626 O O . ALA A 1 84 ? 10.201 3.418 -22.937 1.00 96.06 84 ALA A O 1
ATOM 627 N N . MET A 1 85 ? 10.777 1.750 -24.347 1.00 96.12 85 MET A N 1
ATOM 628 C CA . MET A 1 85 ? 10.179 0.662 -23.594 1.00 96.12 85 MET A CA 1
ATOM 629 C C . MET A 1 85 ? 11.286 -0.093 -22.864 1.00 96.12 85 MET A C 1
ATOM 631 O O . MET A 1 85 ? 12.192 -0.624 -23.505 1.00 96.12 85 MET A O 1
ATOM 635 N N . ILE A 1 86 ? 11.211 -0.143 -21.538 1.00 95.56 86 ILE A N 1
ATOM 636 C CA . ILE A 1 86 ? 12.191 -0.832 -20.695 1.00 95.56 86 ILE A CA 1
ATOM 637 C C . ILE A 1 86 ? 11.492 -1.693 -19.647 1.00 95.56 86 ILE A C 1
ATOM 639 O O . ILE A 1 86 ? 10.310 -1.513 -19.361 1.00 95.56 86 ILE A O 1
ATOM 643 N N . SER A 1 87 ? 12.225 -2.669 -19.112 1.00 97.31 87 SER A N 1
ATOM 644 C CA . SER A 1 87 ? 11.712 -3.585 -18.095 1.00 97.31 87 SER A CA 1
ATOM 645 C C . SER A 1 87 ? 12.606 -3.599 -16.864 1.00 97.31 87 SER A C 1
ATOM 647 O O . SER A 1 87 ? 13.828 -3.522 -16.985 1.00 97.31 87 SER A O 1
ATOM 649 N N . GLY A 1 88 ? 11.994 -3.723 -15.693 1.00 97.62 88 GLY A N 1
ATOM 650 C CA . GLY A 1 88 ? 12.682 -3.846 -14.415 1.00 97.62 88 GLY A CA 1
ATOM 651 C C . GLY A 1 88 ? 11.778 -3.471 -13.248 1.00 97.62 88 GLY A C 1
ATOM 652 O O . GLY A 1 88 ? 10.844 -2.687 -13.393 1.00 97.62 88 GLY A O 1
ATOM 653 N N . THR A 1 89 ? 12.113 -3.939 -12.051 1.00 98.38 89 THR A N 1
ATOM 654 C CA . THR A 1 89 ? 11.484 -3.468 -10.800 1.00 98.38 89 THR A CA 1
ATOM 655 C C . THR A 1 89 ? 11.687 -1.964 -10.574 1.00 98.38 89 THR A C 1
ATOM 657 O O . THR A 1 89 ? 10.861 -1.303 -9.945 1.00 98.38 89 THR A O 1
ATOM 660 N N . SER A 1 90 ? 12.727 -1.382 -11.184 1.00 97.19 90 SER A N 1
ATOM 661 C CA . SER A 1 90 ? 12.927 0.070 -11.285 1.00 97.19 90 SER A CA 1
ATOM 662 C C . SER A 1 90 ? 11.806 0.796 -12.037 1.00 97.19 90 SER A C 1
ATOM 664 O O . SER A 1 90 ? 11.650 1.998 -11.849 1.00 97.19 90 SER A O 1
ATOM 666 N N . MET A 1 91 ? 11.049 0.103 -12.895 1.00 98.06 91 MET A N 1
ATOM 667 C CA . MET A 1 91 ? 9.881 0.635 -13.606 1.00 98.06 91 MET A CA 1
ATOM 668 C C . MET A 1 91 ? 8.581 0.395 -12.826 1.00 98.06 91 MET A C 1
ATOM 670 O O . MET A 1 91 ? 7.646 1.176 -12.969 1.00 98.06 91 MET A O 1
ATOM 674 N N . SER A 1 92 ? 8.537 -0.602 -11.942 1.00 98.50 92 SER A N 1
ATOM 675 C CA . SER A 1 92 ? 7.423 -0.813 -11.005 1.00 98.50 92 SER A CA 1
ATOM 676 C C . SER A 1 92 ? 7.396 0.248 -9.898 1.00 98.50 92 SER A C 1
ATOM 678 O O . SER A 1 92 ? 6.363 0.859 -9.632 1.00 98.50 92 SER A O 1
ATOM 680 N N . ALA A 1 93 ? 8.549 0.546 -9.287 1.00 98.62 93 ALA A N 1
ATOM 681 C CA . ALA A 1 93 ? 8.672 1.533 -8.207 1.00 98.62 93 ALA A CA 1
ATOM 682 C C . ALA A 1 93 ? 8.066 2.935 -8.500 1.00 98.62 93 ALA A C 1
ATOM 684 O O . ALA A 1 93 ? 7.413 3.498 -7.611 1.00 98.62 93 ALA A O 1
ATOM 685 N N . PRO A 1 94 ? 8.224 3.547 -9.694 1.00 98.44 94 PRO A N 1
ATOM 686 C CA . PRO A 1 94 ? 7.604 4.838 -9.993 1.00 98.44 94 PRO A CA 1
ATOM 687 C C . PRO A 1 94 ? 6.074 4.786 -10.109 1.00 98.44 94 PRO A C 1
ATOM 689 O O . PRO A 1 94 ? 5.448 5.801 -9.809 1.00 98.44 94 PRO A O 1
ATOM 692 N N . HIS A 1 95 ? 5.458 3.646 -10.457 1.00 98.25 95 HIS A N 1
ATOM 693 C CA . HIS A 1 95 ? 3.994 3.508 -10.418 1.00 98.25 95 HIS A CA 1
ATOM 694 C C . HIS A 1 95 ? 3.477 3.663 -8.981 1.00 98.25 95 HIS A C 1
ATOM 696 O O . HIS A 1 95 ? 2.626 4.514 -8.717 1.00 98.25 95 HIS A O 1
ATOM 702 N N . VAL A 1 96 ? 4.083 2.946 -8.025 1.00 98.50 96 VAL A N 1
ATOM 703 C CA . VAL A 1 96 ? 3.759 3.072 -6.591 1.00 98.50 96 VAL A CA 1
ATOM 704 C C . VAL A 1 96 ? 4.064 4.475 -6.067 1.00 98.50 96 VAL A C 1
ATOM 706 O O . VAL A 1 96 ? 3.260 5.060 -5.344 1.00 98.50 96 VAL A O 1
ATOM 709 N N . SER A 1 97 ? 5.196 5.063 -6.461 1.00 98.44 97 SER A N 1
ATOM 710 C CA . SER A 1 97 ? 5.549 6.436 -6.066 1.00 98.44 97 SER A CA 1
ATOM 711 C C . SER A 1 97 ? 4.506 7.454 -6.543 1.00 98.44 97 SER A C 1
ATOM 713 O O . SER A 1 97 ? 4.119 8.347 -5.786 1.00 98.44 97 SER A O 1
ATOM 715 N N . GLY A 1 98 ? 4.022 7.302 -7.779 1.00 98.12 98 GLY A N 1
ATOM 716 C CA . GLY A 1 98 ? 2.942 8.109 -8.342 1.00 98.12 98 GLY A CA 1
ATOM 717 C C . GLY A 1 98 ? 1.613 7.904 -7.614 1.00 98.12 98 GLY A C 1
ATOM 718 O O . GLY A 1 98 ? 0.935 8.884 -7.309 1.00 98.12 98 GLY A O 1
ATOM 719 N N . ALA A 1 99 ? 1.275 6.660 -7.264 1.00 97.06 99 ALA A N 1
ATOM 720 C CA . ALA A 1 99 ? 0.085 6.334 -6.482 1.00 97.06 99 ALA A CA 1
ATOM 721 C C . ALA A 1 99 ? 0.107 7.011 -5.097 1.00 97.06 99 ALA A C 1
ATOM 723 O O . ALA A 1 99 ? -0.850 7.700 -4.739 1.00 97.06 99 ALA A O 1
ATOM 724 N N . CYS A 1 100 ? 1.225 6.920 -4.364 1.00 95.62 100 CYS A N 1
ATOM 725 C CA . CYS A 1 100 ? 1.429 7.638 -3.098 1.00 95.62 100 CYS A CA 1
ATOM 726 C C . CYS A 1 100 ? 1.219 9.151 -3.260 1.00 95.62 100 CYS A C 1
ATOM 728 O O . CYS A 1 100 ? 0.523 9.782 -2.465 1.00 95.62 100 CYS A O 1
ATOM 730 N N . ALA A 1 101 ? 1.828 9.743 -4.293 1.00 96.50 101 ALA A N 1
ATOM 731 C CA . ALA A 1 101 ? 1.728 11.174 -4.556 1.00 96.50 101 ALA A CA 1
ATOM 732 C C . ALA A 1 101 ? 0.290 11.603 -4.886 1.00 96.50 101 ALA A C 1
ATOM 734 O O . ALA A 1 101 ? -0.146 12.660 -4.432 1.00 96.50 101 ALA A O 1
ATOM 735 N N . LEU A 1 102 ? -0.464 10.787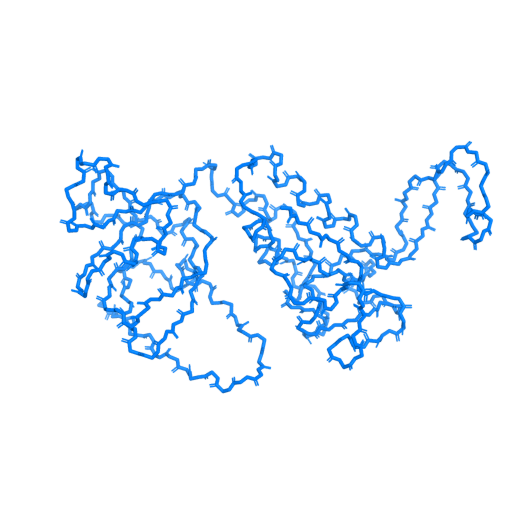 -5.631 1.00 94.69 102 LEU A N 1
ATOM 736 C CA . LEU A 1 102 ? -1.858 11.084 -5.952 1.00 94.69 102 LEU A CA 1
ATOM 737 C C . LEU A 1 102 ? -2.746 11.030 -4.705 1.00 94.69 102 LEU A C 1
ATOM 739 O O . LEU A 1 102 ? -3.540 11.950 -4.505 1.00 94.69 102 LEU A O 1
ATOM 743 N N . ILE A 1 103 ? -2.563 10.030 -3.837 1.00 84.94 103 ILE A N 1
ATOM 744 C CA . ILE A 1 103 ? -3.257 9.960 -2.542 1.00 84.94 103 ILE A CA 1
ATOM 745 C C . ILE A 1 103 ? -2.965 11.226 -1.725 1.00 84.94 103 ILE A C 1
ATOM 747 O O . ILE A 1 103 ? -3.894 11.906 -1.296 1.00 84.94 103 ILE A O 1
ATOM 751 N N . TRP A 1 104 ? -1.696 11.619 -1.580 1.00 87.44 104 TRP A N 1
ATOM 752 C CA . TRP A 1 104 ? -1.344 12.850 -0.863 1.00 87.44 104 TRP A CA 1
ATOM 753 C C . TRP A 1 104 ? -1.865 14.125 -1.525 1.00 87.44 104 TRP A C 1
ATOM 755 O O . TRP A 1 104 ? -2.138 15.096 -0.825 1.00 87.44 104 TRP A O 1
ATOM 765 N N . SER A 1 105 ? -2.026 14.152 -2.849 1.00 89.62 105 SER A N 1
ATOM 766 C CA . SER A 1 105 ? -2.596 15.321 -3.528 1.00 89.62 105 SER A CA 1
ATOM 767 C C . SER A 1 105 ? -4.053 15.575 -3.130 1.00 89.62 105 SER A C 1
ATOM 769 O O . SER A 1 105 ? -4.476 16.728 -3.084 1.00 89.62 105 SER A O 1
ATOM 771 N N . GLN A 1 106 ? -4.800 14.510 -2.820 1.00 82.19 106 GLN A N 1
ATOM 772 C CA . GLN A 1 106 ? -6.180 14.583 -2.340 1.00 82.19 106 GLN A CA 1
ATOM 773 C C . GLN A 1 106 ? -6.238 14.739 -0.814 1.00 82.19 106 GLN A C 1
ATOM 775 O O . GLN A 1 106 ? -7.080 15.469 -0.296 1.00 82.19 106 GLN A O 1
ATOM 780 N N . TYR A 1 107 ? -5.306 14.103 -0.097 1.00 77.31 107 TYR A N 1
ATOM 781 C CA . TYR A 1 107 ? -5.280 14.043 1.364 1.00 77.31 107 TYR A CA 1
ATOM 782 C C . TYR A 1 107 ? -3.884 14.416 1.910 1.00 77.31 107 TYR A C 1
ATOM 784 O O . TYR A 1 107 ? -3.130 13.556 2.378 1.00 77.31 107 TYR A O 1
ATOM 792 N N . PRO A 1 108 ? -3.498 15.706 1.867 1.00 78.88 108 PRO A N 1
ATOM 793 C CA . PRO A 1 108 ? -2.124 16.148 2.137 1.00 78.88 108 PRO A CA 1
ATOM 794 C C . PRO A 1 108 ? -1.685 16.005 3.600 1.00 78.88 108 PRO A C 1
ATOM 796 O O . PRO A 1 108 ? -0.496 16.113 3.894 1.00 78.88 108 PRO A O 1
ATOM 799 N N . THR A 1 109 ? -2.622 15.772 4.522 1.00 73.44 109 THR A N 1
ATOM 800 C CA . THR A 1 109 ? -2.353 15.604 5.958 1.00 73.44 109 THR A CA 1
ATOM 801 C C . THR A 1 109 ? -2.106 14.152 6.367 1.00 73.44 109 THR A C 1
ATOM 803 O O . THR A 1 109 ? -1.753 13.916 7.521 1.00 73.44 109 THR A O 1
ATOM 806 N N . LEU A 1 110 ? -2.273 13.176 5.462 1.00 70.19 110 LEU A N 1
ATOM 807 C CA . LEU A 1 110 ? -2.068 11.766 5.800 1.00 70.19 110 LEU A CA 1
ATOM 808 C C . LEU A 1 110 ? -0.608 11.480 6.155 1.00 70.19 110 LEU A C 1
ATOM 810 O O . LEU A 1 110 ? 0.325 11.859 5.438 1.00 70.19 110 LEU A O 1
ATOM 814 N N . ALA A 1 111 ? -0.412 10.734 7.241 1.00 73.25 111 ALA A N 1
ATOM 815 C CA . ALA A 1 111 ? 0.893 10.205 7.599 1.00 73.25 111 ALA A CA 1
ATOM 816 C C . ALA A 1 111 ? 1.374 9.182 6.553 1.00 73.25 111 ALA A C 1
ATOM 818 O O . ALA A 1 111 ? 0.587 8.503 5.896 1.00 73.25 111 ALA A O 1
ATOM 819 N N . HIS A 1 112 ? 2.693 9.026 6.422 1.00 79.00 112 HIS A N 1
ATOM 820 C CA . HIS A 1 112 ? 3.289 8.071 5.477 1.00 79.00 112 HIS A CA 1
ATOM 821 C C . HIS A 1 112 ? 2.811 6.631 5.706 1.00 79.00 112 HIS A C 1
ATOM 823 O O . HIS A 1 112 ? 2.495 5.940 4.740 1.00 79.00 112 HIS A O 1
ATOM 829 N N . LYS A 1 113 ? 2.701 6.203 6.972 1.00 75.81 113 LYS A N 1
ATOM 830 C CA . LYS A 1 113 ? 2.180 4.878 7.337 1.00 75.81 113 LYS A CA 1
ATOM 831 C C . LYS A 1 113 ? 0.763 4.676 6.818 1.00 75.81 113 LYS A C 1
ATOM 833 O O . LYS A 1 113 ? 0.458 3.619 6.279 1.00 75.81 113 LYS A O 1
ATOM 838 N N . THR A 1 114 ? -0.066 5.714 6.918 1.00 69.19 114 THR A N 1
ATOM 839 C CA . THR A 1 114 ? -1.447 5.680 6.447 1.00 69.19 114 THR A CA 1
ATOM 840 C C . THR A 1 114 ? -1.508 5.480 4.935 1.00 69.19 114 THR A C 1
ATOM 842 O O . THR A 1 114 ? -2.209 4.596 4.455 1.00 69.19 114 THR A O 1
ATOM 845 N N . VAL A 1 115 ? -0.703 6.230 4.176 1.00 80.50 115 VAL A N 1
ATOM 846 C CA . VAL A 1 115 ? -0.628 6.081 2.713 1.00 80.50 115 VAL A CA 1
ATOM 847 C C . VAL A 1 115 ? -0.131 4.689 2.306 1.00 80.50 115 VAL A C 1
ATOM 849 O O . VAL A 1 115 ? -0.731 4.071 1.427 1.00 80.50 115 VAL A O 1
ATOM 852 N N . LYS A 1 116 ? 0.908 4.156 2.970 1.00 83.94 116 LYS A N 1
ATOM 853 C CA . LYS A 1 116 ? 1.370 2.771 2.756 1.00 83.94 116 LYS A CA 1
ATOM 854 C C . LYS A 1 116 ? 0.238 1.772 3.023 1.00 83.94 116 LYS A C 1
ATOM 856 O O . LYS A 1 116 ? -0.038 0.932 2.174 1.00 83.94 116 LYS A O 1
ATOM 861 N N . GLY A 1 117 ? -0.448 1.892 4.160 1.00 77.06 117 GLY A N 1
ATOM 862 C CA . GLY A 1 117 ? -1.545 1.001 4.544 1.00 77.06 117 GLY A CA 1
ATOM 863 C C . GLY A 1 117 ? -2.705 0.991 3.544 1.00 77.06 117 GLY A C 1
ATOM 864 O O . GLY A 1 117 ? -3.185 -0.085 3.191 1.00 77.06 117 GLY A O 1
ATOM 865 N N . ILE A 1 118 ? -3.110 2.164 3.042 1.00 77.56 118 ILE A N 1
ATOM 866 C CA . ILE A 1 118 ? -4.141 2.288 1.998 1.00 77.56 118 ILE A CA 1
ATOM 867 C C . ILE A 1 118 ? -3.730 1.498 0.755 1.00 77.56 118 ILE A C 1
ATOM 869 O O . ILE A 1 118 ? -4.511 0.683 0.266 1.00 77.56 118 ILE A O 1
ATOM 873 N N . LEU A 1 119 ? -2.501 1.693 0.265 1.00 87.44 119 LEU A N 1
ATOM 874 C CA . LEU A 1 119 ? -2.019 1.017 -0.941 1.00 87.44 119 LEU A CA 1
ATOM 875 C C . LEU A 1 119 ? -2.016 -0.502 -0.795 1.00 87.44 119 LEU A C 1
ATOM 877 O O . LEU A 1 119 ? -2.564 -1.188 -1.652 1.00 87.44 119 LEU A O 1
ATOM 881 N N . LEU A 1 120 ? -1.443 -1.027 0.292 1.00 85.19 120 LEU A N 1
ATOM 882 C CA . LEU A 1 120 ? -1.297 -2.476 0.477 1.00 85.19 120 LEU A CA 1
ATOM 883 C C . LEU A 1 120 ? -2.635 -3.199 0.674 1.00 85.19 120 LEU A C 1
ATOM 885 O O . LEU A 1 120 ? -2.734 -4.383 0.373 1.00 85.19 120 LEU A O 1
ATOM 889 N N . LYS A 1 121 ? -3.669 -2.504 1.160 1.00 75.25 121 LYS A N 1
ATOM 890 C CA . LYS A 1 121 ? -4.995 -3.092 1.415 1.00 75.25 121 LYS A CA 1
ATOM 891 C C . LYS A 1 121 ? -5.961 -2.999 0.247 1.00 75.25 121 LYS A C 1
ATOM 893 O O . LYS A 1 121 ? -6.956 -3.716 0.228 1.00 75.25 121 LYS A O 1
ATOM 898 N N . THR A 1 122 ? -5.708 -2.090 -0.683 1.00 81.19 122 THR A N 1
ATOM 899 C CA . THR A 1 122 ? -6.605 -1.834 -1.816 1.00 81.19 122 THR A CA 1
ATOM 900 C C . THR A 1 122 ? -6.134 -2.496 -3.096 1.00 81.19 122 THR A C 1
ATOM 902 O O . THR A 1 122 ? -6.696 -2.228 -4.151 1.00 81.19 122 THR A O 1
ATOM 905 N N . VAL A 1 123 ? -5.130 -3.368 -3.005 1.00 88.38 123 VAL A N 1
ATOM 906 C CA . VAL A 1 123 ? -4.587 -4.107 -4.140 1.00 88.38 123 VAL A CA 1
ATOM 907 C C . VAL A 1 123 ? -5.634 -4.982 -4.827 1.00 88.38 123 VAL A C 1
ATOM 909 O O . VAL A 1 123 ? -6.559 -5.494 -4.194 1.00 88.38 123 VAL A O 1
ATOM 912 N N . ASP A 1 124 ? -5.445 -5.214 -6.122 1.00 89.50 124 ASP A N 1
ATOM 913 C CA . ASP A 1 124 ? -6.104 -6.317 -6.810 1.00 89.50 124 ASP A CA 1
ATOM 914 C C . ASP A 1 124 ? -5.330 -7.619 -6.516 1.00 89.50 124 ASP A C 1
ATOM 916 O O . ASP A 1 124 ? -4.120 -7.678 -6.775 1.00 89.50 124 ASP A O 1
ATOM 920 N N . PRO A 1 125 ? -5.979 -8.688 -6.016 1.00 86.75 125 PRO A N 1
ATOM 921 C CA . PRO A 1 125 ? -5.332 -9.974 -5.748 1.00 86.75 125 PRO A CA 1
ATOM 922 C C . PRO A 1 125 ? -5.189 -10.785 -7.046 1.00 86.75 125 PRO A C 1
ATOM 924 O O . PRO A 1 125 ? -5.882 -11.775 -7.272 1.00 86.75 125 PRO A O 1
ATOM 927 N N . VAL A 1 126 ? -4.324 -10.322 -7.947 1.00 79.38 126 VAL A N 1
ATOM 928 C CA . VAL A 1 126 ? -4.182 -10.848 -9.321 1.00 79.38 126 VAL A CA 1
ATOM 929 C C . VAL A 1 126 ? -3.038 -11.848 -9.493 1.00 79.38 126 VAL A C 1
ATOM 931 O O . VAL A 1 126 ? -2.903 -12.461 -10.549 1.00 79.38 126 VAL A O 1
ATOM 934 N N . MET A 1 127 ? -2.226 -12.060 -8.458 1.00 77.25 127 MET A N 1
ATOM 935 C CA . MET A 1 127 ? -1.083 -12.964 -8.541 1.00 77.25 127 MET A CA 1
ATOM 936 C C . MET A 1 127 ? -1.505 -14.428 -8.386 1.00 77.25 127 MET A C 1
ATOM 938 O O . MET A 1 127 ? -2.194 -14.811 -7.443 1.00 77.25 127 MET A O 1
ATOM 942 N N . SER A 1 128 ? -1.030 -15.270 -9.304 1.00 66.88 128 SER A N 1
ATOM 943 C CA . SER A 1 128 ? -1.347 -16.704 -9.372 1.00 66.88 128 SER A CA 1
ATOM 944 C C . SER A 1 128 ? -0.773 -17.531 -8.213 1.00 66.88 128 SER A C 1
ATOM 946 O O . SER A 1 128 ? -1.286 -18.611 -7.915 1.00 66.88 128 SER A O 1
ATOM 948 N N . SER A 1 129 ? 0.270 -17.031 -7.541 1.00 66.44 129 SER A N 1
ATOM 949 C CA . SER A 1 129 ? 0.866 -17.654 -6.360 1.00 66.44 129 SER A CA 1
ATOM 950 C C . SER A 1 129 ? 0.693 -16.750 -5.140 1.00 66.44 129 SER A C 1
ATOM 952 O O . SER A 1 129 ? 1.256 -15.652 -5.124 1.00 66.44 129 SER A O 1
ATOM 954 N N . PRO A 1 130 ? 0.004 -17.203 -4.075 1.00 62.59 130 PRO A N 1
ATOM 955 C CA . PRO A 1 130 ? 0.074 -16.507 -2.799 1.00 62.59 130 PRO A CA 1
ATOM 956 C C . PRO A 1 130 ? 1.532 -16.519 -2.311 1.00 62.59 130 PRO A C 1
ATOM 958 O O . PRO A 1 130 ? 2.226 -17.523 -2.502 1.00 62.59 130 PRO A O 1
ATOM 961 N N . ARG A 1 131 ? 1.968 -15.443 -1.636 1.00 77.06 131 ARG A N 1
ATOM 962 C CA . ARG A 1 131 ? 3.296 -15.278 -0.990 1.00 77.06 131 ARG A CA 1
ATOM 963 C C . ARG A 1 131 ? 4.459 -14.765 -1.858 1.00 77.06 131 ARG A C 1
ATOM 965 O O . ARG A 1 131 ? 5.610 -14.998 -1.510 1.00 77.06 131 ARG A O 1
ATOM 972 N N . LEU A 1 132 ? 4.197 -14.052 -2.955 1.00 91.25 132 LEU A N 1
ATOM 973 C CA . LEU A 1 132 ? 5.266 -13.343 -3.688 1.00 91.25 132 LEU A CA 1
ATOM 974 C C . LEU A 1 132 ? 5.593 -11.960 -3.091 1.00 91.25 132 LEU A C 1
ATOM 976 O O . LEU A 1 132 ? 6.726 -11.496 -3.192 1.00 91.25 132 LEU A O 1
ATOM 980 N N . CYS A 1 133 ? 4.619 -11.328 -2.439 1.00 92.94 133 CYS A N 1
ATOM 981 C C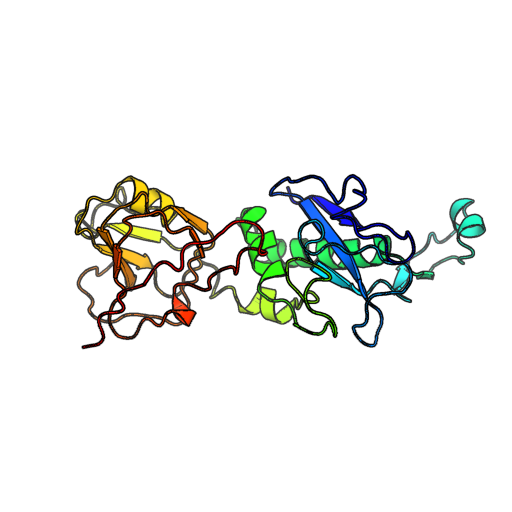A . CYS A 1 133 ? 4.776 -10.110 -1.649 1.00 92.94 133 CYS A CA 1
ATOM 982 C C . CYS A 1 133 ? 3.744 -10.083 -0.511 1.00 92.94 133 CYS A C 1
ATOM 984 O O . CYS A 1 133 ? 2.775 -10.849 -0.539 1.00 92.94 133 CYS A O 1
ATOM 986 N N . LEU A 1 134 ? 3.942 -9.188 0.455 1.00 90.12 134 LEU A N 1
ATOM 987 C CA . LEU A 1 134 ? 3.140 -9.021 1.666 1.00 90.12 134 LEU A CA 1
ATOM 988 C C . LEU A 1 134 ? 1.661 -8.752 1.367 1.00 90.12 134 LEU A C 1
ATOM 990 O O . LEU A 1 134 ? 0.790 -9.400 1.935 1.00 90.12 134 LEU A O 1
ATOM 994 N N . SER A 1 135 ? 1.366 -7.811 0.465 1.00 87.75 135 SER A N 1
ATOM 995 C CA . SER A 1 135 ? -0.020 -7.471 0.099 1.00 87.75 135 SER A CA 1
ATOM 996 C C . SER A 1 135 ? -0.707 -8.539 -0.751 1.00 87.75 135 SER A C 1
ATOM 998 O O . SER A 1 135 ? -1.929 -8.531 -0.880 1.00 87.75 135 SER A O 1
ATOM 1000 N N . GLY A 1 136 ? 0.059 -9.443 -1.369 1.00 88.31 136 GLY A N 1
ATOM 1001 C CA . GLY A 1 136 ? -0.482 -10.467 -2.258 1.00 88.31 136 GLY A CA 1
ATOM 1002 C C . GLY A 1 136 ? -1.119 -9.924 -3.544 1.00 88.31 136 GLY A C 1
ATOM 1003 O O . GLY A 1 136 ? -1.761 -10.696 -4.258 1.00 88.31 136 GLY A O 1
ATOM 1004 N N . GLY A 1 137 ? -0.930 -8.642 -3.883 1.00 91.25 137 GLY A N 1
ATOM 1005 C CA . GLY A 1 137 ? -1.560 -8.048 -5.060 1.00 91.25 137 GLY A CA 1
ATOM 1006 C C . GLY A 1 137 ? -0.829 -6.863 -5.687 1.00 91.25 137 GLY A C 1
ATOM 1007 O O . GLY A 1 137 ? 0.221 -6.413 -5.220 1.00 91.25 137 GLY A O 1
ATOM 1008 N N . ARG A 1 138 ? -1.420 -6.384 -6.785 1.00 94.94 138 ARG A N 1
ATOM 1009 C CA . ARG A 1 138 ? -1.006 -5.192 -7.540 1.00 94.94 138 ARG A CA 1
ATOM 1010 C C . ARG A 1 138 ? -1.753 -3.961 -7.032 1.00 94.94 138 ARG A C 1
ATOM 1012 O O . ARG A 1 138 ? -2.937 -4.087 -6.729 1.00 94.94 138 ARG A O 1
ATOM 1019 N N . VAL A 1 139 ? -1.140 -2.776 -6.976 1.00 94.81 139 VAL A N 1
ATOM 1020 C CA . VAL A 1 139 ? -1.858 -1.552 -6.571 1.00 94.81 139 VAL A CA 1
ATOM 1021 C C . VAL A 1 139 ? -3.078 -1.322 -7.467 1.00 94.81 139 VAL A C 1
ATOM 1023 O O . VAL A 1 139 ? -3.002 -1.359 -8.695 1.00 94.81 139 VAL A O 1
ATOM 1026 N N . ASN A 1 140 ? -4.216 -1.015 -6.840 1.00 92.44 140 ASN A N 1
ATOM 1027 C CA . ASN A 1 140 ? -5.389 -0.484 -7.522 1.00 92.44 140 ASN A CA 1
ATOM 1028 C C . ASN A 1 140 ? -5.678 0.926 -7.000 1.00 92.44 140 ASN A C 1
ATOM 1030 O O . ASN A 1 140 ? -6.231 1.133 -5.920 1.00 92.44 140 ASN A O 1
ATOM 1034 N N . LEU A 1 141 ? -5.286 1.918 -7.797 1.00 91.00 141 LEU A N 1
ATOM 1035 C CA . LEU A 1 141 ? -5.388 3.325 -7.424 1.00 91.00 141 LEU A CA 1
ATOM 1036 C C . LEU A 1 141 ? -6.838 3.817 -7.334 1.00 91.00 141 LEU A C 1
ATOM 1038 O O . LEU A 1 141 ? -7.118 4.731 -6.565 1.00 91.00 141 LEU A O 1
ATOM 1042 N N . TYR A 1 142 ? -7.762 3.212 -8.087 1.00 88.62 142 TYR A N 1
ATOM 1043 C CA . TYR A 1 142 ? -9.184 3.523 -7.963 1.00 88.62 142 TYR A CA 1
ATOM 1044 C C . TYR A 1 142 ? -9.683 3.113 -6.577 1.00 88.62 142 TYR A C 1
ATOM 1046 O O . TYR A 1 142 ? -10.174 3.965 -5.842 1.00 88.62 142 TYR A O 1
ATOM 1054 N N . ASN A 1 143 ? -9.441 1.859 -6.181 1.00 81.50 143 ASN A N 1
ATOM 1055 C CA . ASN A 1 143 ? -9.811 1.364 -4.855 1.00 81.50 143 ASN A CA 1
ATOM 1056 C C . ASN A 1 143 ? -9.132 2.175 -3.742 1.00 81.50 143 ASN A C 1
ATOM 1058 O O . ASN A 1 143 ? -9.785 2.531 -2.765 1.00 81.50 143 ASN A O 1
ATOM 1062 N N . ALA A 1 144 ? -7.848 2.516 -3.903 1.00 82.06 144 ALA A N 1
ATOM 1063 C CA . ALA A 1 144 ? -7.100 3.343 -2.955 1.00 82.06 144 ALA A CA 1
ATOM 1064 C C . ALA A 1 144 ? -7.746 4.718 -2.722 1.00 82.06 144 ALA A C 1
ATOM 1066 O O . ALA A 1 144 ? -7.791 5.196 -1.590 1.00 82.06 144 ALA A O 1
ATOM 1067 N N . LEU A 1 145 ? -8.255 5.353 -3.783 1.00 79.50 145 LEU A N 1
ATOM 1068 C CA . LEU A 1 145 ? -8.895 6.666 -3.705 1.00 79.50 145 LEU A CA 1
ATOM 1069 C C . LEU A 1 145 ? -10.354 6.596 -3.244 1.00 79.50 145 LEU A C 1
ATOM 1071 O O . LEU A 1 145 ? -10.835 7.554 -2.647 1.00 79.50 145 LEU A O 1
ATOM 1075 N N . THR A 1 146 ? -11.059 5.493 -3.503 1.00 72.00 146 THR A N 1
ATOM 1076 C CA . THR A 1 146 ? -12.454 5.317 -3.072 1.00 72.00 146 THR A CA 1
ATOM 1077 C C . THR A 1 146 ? -12.590 4.745 -1.667 1.00 72.00 146 THR A C 1
ATOM 1079 O O . THR A 1 146 ? -13.652 4.887 -1.077 1.00 72.00 146 THR A O 1
ATOM 1082 N N . LEU A 1 147 ? -11.546 4.104 -1.125 1.00 65.44 147 LEU A N 1
ATOM 1083 C CA . LEU A 1 147 ? -11.544 3.600 0.253 1.00 65.44 147 LEU A CA 1
ATOM 1084 C C . LEU A 1 147 ? -11.612 4.732 1.281 1.00 65.44 147 LEU A C 1
ATOM 1086 O O . LEU A 1 147 ? -11.999 4.487 2.412 1.00 65.44 147 LEU A O 1
ATOM 1090 N N . ILE A 1 148 ? -11.202 5.948 0.918 1.00 58.25 148 ILE A N 1
ATOM 1091 C CA . ILE A 1 148 ? -11.156 7.090 1.826 1.00 58.25 148 ILE A CA 1
ATOM 1092 C C . ILE A 1 148 ? -12.532 7.782 1.781 1.00 58.25 148 ILE A C 1
ATOM 1094 O O . ILE A 1 148 ? -12.778 8.546 0.837 1.00 58.25 148 ILE A O 1
ATOM 1098 N N . PRO A 1 149 ? -13.432 7.563 2.766 1.00 52.53 149 PRO A N 1
ATOM 1099 C CA . PRO A 1 149 ? -14.714 8.261 2.828 1.00 52.53 149 PRO A CA 1
ATOM 1100 C C . PRO A 1 149 ? -14.416 9.752 2.956 1.00 52.53 149 PRO A C 1
ATOM 1102 O O . PRO A 1 149 ? -13.399 10.121 3.541 1.00 52.53 149 PRO A O 1
ATOM 1105 N N . SER A 1 150 ? -15.243 10.610 2.362 1.00 50.25 150 SER A N 1
ATOM 1106 C CA . SER A 1 150 ? -15.029 12.052 2.135 1.00 50.25 150 SER A CA 1
ATOM 1107 C C . SER A 1 150 ? -14.208 12.829 3.196 1.00 50.25 150 SER A C 1
ATOM 1109 O O . SER A 1 150 ? -14.737 13.623 3.963 1.00 50.25 150 SER A O 1
ATOM 1111 N N . GLY A 1 151 ? -12.882 12.669 3.170 1.00 49.78 151 GLY A N 1
ATOM 1112 C CA . GLY A 1 151 ? -11.859 13.644 3.544 1.00 49.78 151 GLY A CA 1
ATOM 1113 C C . GLY A 1 151 ? -11.789 14.156 4.981 1.00 49.78 151 GLY A C 1
ATOM 1114 O O . GLY A 1 151 ? -11.113 15.166 5.183 1.00 49.78 151 GLY A O 1
ATOM 1115 N N . LYS A 1 152 ? -12.410 13.516 5.978 1.00 56.72 152 LYS A N 1
ATOM 1116 C CA . LYS A 1 152 ? -12.226 13.922 7.379 1.00 56.72 152 LYS A CA 1
ATOM 1117 C C . LYS A 1 152 ? -11.420 12.882 8.156 1.00 56.72 152 LYS A C 1
ATOM 1119 O O . LYS A 1 152 ? -11.798 11.716 8.227 1.00 56.72 152 LYS A O 1
ATOM 1124 N N . ALA A 1 153 ? -10.309 13.327 8.749 1.00 61.75 153 ALA A N 1
ATOM 1125 C CA . ALA A 1 153 ? -9.658 12.582 9.822 1.00 61.75 153 ALA A CA 1
ATOM 1126 C C . ALA A 1 153 ? -10.662 12.435 10.970 1.00 61.75 153 ALA A C 1
ATOM 1128 O O . ALA A 1 153 ? -11.204 13.444 11.436 1.00 61.75 153 ALA A O 1
ATOM 1129 N N . GLY A 1 154 ? -10.941 11.195 11.361 1.00 70.69 154 GLY A N 1
ATOM 1130 C CA . GLY A 1 154 ? -11.916 10.926 12.402 1.00 70.69 154 GLY A CA 1
ATOM 1131 C C . GLY A 1 154 ? -11.455 11.412 13.763 1.00 70.69 154 GLY A C 1
ATOM 1132 O O . GLY A 1 154 ? -10.262 11.551 14.032 1.00 70.69 154 GLY A O 1
ATOM 1133 N N . LYS A 1 155 ? -12.425 11.708 14.620 1.00 83.56 155 LYS A N 1
ATOM 1134 C CA . LYS A 1 155 ? -12.188 11.922 16.042 1.00 83.56 155 LYS A CA 1
ATOM 1135 C C . LYS A 1 155 ? -12.810 10.791 16.835 1.00 83.56 155 LYS A C 1
ATOM 1137 O O . LYS A 1 155 ? -13.841 10.251 16.440 1.00 83.56 155 LYS A O 1
ATOM 1142 N N . VAL A 1 156 ? -12.202 10.471 17.962 1.00 85.44 156 VAL A N 1
ATOM 1143 C CA . VAL A 1 156 ? -12.732 9.485 18.899 1.00 85.44 156 VAL A CA 1
ATOM 1144 C C . VAL A 1 156 ? -13.163 10.203 20.162 1.00 85.44 156 VAL A C 1
ATOM 1146 O O . VAL A 1 156 ? -12.484 11.123 20.614 1.00 85.44 156 VAL A O 1
ATOM 1149 N N . LEU A 1 157 ? -14.297 9.796 20.713 1.00 85.94 157 LEU A N 1
ATOM 1150 C CA . LEU A 1 157 ? -14.775 10.235 22.015 1.00 85.94 157 LEU A CA 1
ATOM 1151 C C . LEU A 1 157 ? -14.735 9.056 22.986 1.00 85.94 157 LEU A C 1
ATOM 1153 O O . LEU A 1 157 ? -15.233 7.982 22.651 1.00 85.94 157 LEU A O 1
ATOM 1157 N N . ASN A 1 158 ? -14.229 9.268 24.199 1.00 86.38 158 ASN A N 1
ATOM 1158 C CA . ASN A 1 158 ? -14.510 8.369 25.314 1.00 86.38 158 ASN A CA 1
ATOM 1159 C C . ASN A 1 158 ? -15.840 8.785 25.968 1.00 86.38 158 ASN A C 1
ATOM 1161 O O . ASN A 1 158 ? -15.994 9.906 26.435 1.00 86.38 158 ASN A O 1
ATOM 1165 N N . SER A 1 159 ? -16.833 7.894 25.977 1.00 70.94 159 SER A N 1
ATOM 1166 C CA . SER A 1 159 ? -18.197 8.156 26.476 1.00 70.94 159 SER A CA 1
ATOM 1167 C C . SER A 1 159 ? -18.292 8.531 27.960 1.00 70.94 159 SER A C 1
ATOM 1169 O O . SER A 1 159 ? -19.321 9.057 28.388 1.00 70.94 159 SER A O 1
ATOM 1171 N N . LYS A 1 160 ? -17.253 8.239 28.748 1.00 72.00 160 LYS A N 1
ATOM 1172 C CA . LYS A 1 160 ? -17.159 8.627 30.161 1.00 72.00 160 LYS A CA 1
ATOM 1173 C C . LYS A 1 160 ? -16.863 10.118 30.332 1.00 72.00 160 LYS A C 1
ATOM 1175 O O . LYS A 1 160 ? -17.191 10.687 31.376 1.00 72.00 160 LYS A O 1
ATOM 1180 N N . ASP A 1 161 ? -16.292 10.737 29.308 1.00 64.81 161 ASP A N 1
ATOM 1181 C CA . ASP A 1 161 ? -15.942 12.144 29.304 1.00 64.81 161 ASP A CA 1
ATOM 1182 C C . ASP A 1 161 ? -17.107 13.026 28.854 1.00 64.81 161 ASP A C 1
ATOM 1184 O O . ASP A 1 161 ? -17.965 12.621 28.068 1.00 64.81 161 ASP A O 1
ATOM 1188 N N . ASP A 1 162 ? -17.155 14.262 29.364 1.00 60.62 162 ASP A N 1
ATOM 1189 C CA . ASP A 1 162 ? -18.185 15.229 28.978 1.00 60.62 162 ASP A CA 1
ATOM 1190 C C . ASP A 1 162 ? -18.050 15.552 27.475 1.00 60.62 162 ASP A C 1
ATOM 1192 O O . ASP A 1 162 ? -17.052 16.160 27.073 1.00 60.62 162 ASP A O 1
ATOM 1196 N N . PRO A 1 163 ? -19.043 15.201 26.636 1.00 54.88 163 PRO A N 1
ATOM 1197 C CA . PRO A 1 163 ? -18.980 15.409 25.189 1.00 54.88 163 PRO A CA 1
ATOM 1198 C C . PRO A 1 163 ? -19.043 16.885 24.782 1.00 54.88 163 PRO A C 1
ATOM 1200 O O . PRO A 1 163 ? -18.813 17.217 23.619 1.00 54.88 163 PRO A O 1
ATOM 1203 N N . SER A 1 164 ? -19.374 17.786 25.714 1.00 56.03 164 SER A N 1
ATOM 1204 C CA . SER A 1 164 ? -19.336 19.231 25.485 1.00 56.03 164 SER A CA 1
ATOM 1205 C C . SER A 1 164 ? -17.940 19.835 25.666 1.00 56.03 164 SER A C 1
ATOM 1207 O O . SER A 1 164 ? -17.714 20.977 25.251 1.00 56.03 164 SER A O 1
ATOM 1209 N N . ASP A 1 165 ? -16.993 19.074 26.219 1.00 60.06 165 ASP A N 1
ATOM 1210 C CA . ASP A 1 165 ? -15.606 19.490 26.355 1.00 60.06 165 ASP A CA 1
ATOM 1211 C C . ASP A 1 165 ? -14.776 19.010 25.158 1.00 60.06 165 ASP A C 1
ATOM 1213 O O . ASP A 1 165 ? -14.432 17.839 24.999 1.00 60.06 165 ASP A O 1
ATOM 1217 N N . SER A 1 166 ? -14.408 19.961 24.300 1.00 56.31 166 SER A N 1
ATOM 1218 C CA . SER A 1 166 ? -13.530 19.719 23.153 1.00 56.31 166 SER A CA 1
ATOM 1219 C C . SER A 1 166 ? -12.142 19.168 23.520 1.00 56.31 166 SER A C 1
ATOM 1221 O O . SER A 1 166 ? -11.425 18.750 22.610 1.00 56.31 166 SER A O 1
ATOM 1223 N N . ALA A 1 167 ? -11.758 19.182 24.804 1.00 58.66 167 ALA A N 1
ATOM 1224 C CA . ALA A 1 167 ? -10.530 18.570 25.308 1.00 58.66 167 ALA A CA 1
ATOM 1225 C C . ALA A 1 167 ? -10.569 17.029 25.344 1.00 58.66 167 ALA A C 1
ATOM 1227 O O . ALA A 1 167 ? -9.503 16.425 25.402 1.00 58.66 167 ALA A O 1
ATOM 1228 N N . ASN A 1 168 ? -11.751 16.409 25.229 1.00 70.56 168 ASN A N 1
ATOM 1229 C CA . ASN A 1 168 ? -11.941 14.955 25.358 1.00 70.56 168 ASN A CA 1
ATOM 1230 C C . ASN A 1 168 ? -12.142 14.245 24.005 1.00 70.56 168 ASN A C 1
ATOM 1232 O O . ASN A 1 168 ? -12.694 13.148 23.920 1.00 70.56 168 ASN A O 1
ATOM 1236 N N . LEU A 1 169 ? -11.737 14.903 22.914 1.00 81.75 169 LEU A N 1
ATOM 1237 C CA . LEU A 1 169 ? -11.741 14.328 21.573 1.00 81.75 169 LEU A CA 1
ATOM 1238 C C . LEU A 1 169 ? -10.322 13.951 21.166 1.00 81.75 169 LEU A C 1
ATOM 1240 O O . LEU A 1 169 ? -9.467 14.819 20.974 1.00 81.75 169 LEU A O 1
ATOM 1244 N N . TYR A 1 170 ? -10.106 12.663 20.949 1.00 85.06 170 TYR A N 1
ATOM 1245 C CA . TYR A 1 170 ? -8.831 12.122 20.509 1.00 85.06 170 TYR A CA 1
ATOM 1246 C C . TYR A 1 170 ? -8.747 12.151 18.984 1.00 85.06 170 TYR A C 1
ATOM 1248 O O . TYR A 1 170 ? -9.735 11.947 18.275 1.00 85.06 170 TYR A O 1
ATOM 1256 N N . SER A 1 171 ? -7.549 12.420 18.467 1.00 77.31 171 SER A N 1
ATOM 1257 C CA . SER A 1 171 ? -7.248 12.346 17.032 1.00 77.31 171 SER A CA 1
ATOM 1258 C C . SER A 1 171 ? -7.014 10.923 16.537 1.00 77.31 171 SER A C 1
ATOM 1260 O O . SER A 1 171 ? -6.942 10.720 15.328 1.00 77.31 171 SER A O 1
ATOM 1262 N N . THR A 1 172 ? -6.839 9.978 17.460 1.00 77.50 172 THR A N 1
ATOM 1263 C CA . THR A 1 172 ? -6.589 8.572 17.165 1.00 77.50 172 THR A CA 1
ATOM 1264 C C . THR A 1 172 ? -7.399 7.684 18.107 1.00 77.50 172 THR A C 1
ATOM 1266 O O . THR A 1 172 ? -7.740 8.096 19.220 1.00 77.50 172 THR A O 1
ATOM 1269 N N . ILE A 1 173 ? -7.718 6.470 17.670 1.00 80.00 173 ILE A N 1
ATOM 1270 C CA . ILE A 1 173 ? -8.311 5.443 18.530 1.00 80.00 173 ILE A CA 1
ATOM 1271 C C . ILE A 1 173 ? -7.279 4.966 19.554 1.00 80.00 173 ILE A C 1
ATOM 1273 O O . ILE A 1 173 ? -7.649 4.731 20.700 1.00 80.00 173 ILE A O 1
ATOM 1277 N N . GLN A 1 174 ? -5.992 4.885 19.196 1.00 81.50 174 GLN A N 1
ATOM 1278 C CA . GLN A 1 174 ? -4.956 4.503 20.161 1.00 81.50 174 GLN A CA 1
ATOM 1279 C C . GLN A 1 174 ? -4.872 5.469 21.352 1.00 81.50 174 GLN A C 1
ATOM 1281 O O . GLN A 1 174 ? -4.817 5.011 22.489 1.00 81.50 174 GLN A O 1
ATOM 1286 N N . ASP A 1 175 ? -4.899 6.785 21.116 1.00 84.56 175 ASP A N 1
ATOM 1287 C CA . ASP A 1 175 ? -4.850 7.776 22.200 1.00 84.56 175 ASP A CA 1
ATOM 1288 C C . ASP A 1 175 ? -6.088 7.656 23.108 1.00 84.56 175 ASP A C 1
ATOM 1290 O O . ASP A 1 175 ? -5.974 7.746 24.329 1.00 84.56 175 ASP A O 1
ATOM 1294 N N . ALA A 1 176 ? -7.262 7.398 22.517 1.00 87.56 176 ALA A N 1
ATOM 1295 C CA . ALA A 1 176 ? -8.491 7.157 23.271 1.00 87.56 176 ALA A CA 1
ATOM 1296 C C . ALA A 1 176 ? -8.395 5.879 24.117 1.00 87.56 176 ALA A C 1
ATOM 1298 O O . ALA A 1 176 ? -8.818 5.857 25.270 1.00 87.56 176 ALA A O 1
ATOM 1299 N N . ILE A 1 177 ? -7.799 4.818 23.567 1.00 83.88 177 ILE A N 1
ATOM 1300 C CA . ILE A 1 177 ? -7.549 3.565 24.285 1.00 83.88 177 ILE A CA 1
ATOM 1301 C C . ILE A 1 177 ? -6.542 3.767 25.405 1.00 83.88 177 ILE A C 1
ATOM 1303 O O . ILE A 1 177 ? -6.716 3.176 26.464 1.00 83.88 177 ILE A O 1
ATOM 1307 N N . ASP A 1 178 ? -5.496 4.567 25.210 1.00 85.81 178 ASP A N 1
ATOM 1308 C CA . ASP A 1 178 ? -4.493 4.820 26.242 1.00 85.81 178 ASP A CA 1
ATOM 1309 C C . ASP A 1 178 ? -5.096 5.471 27.487 1.00 85.81 178 ASP A C 1
ATOM 1311 O O . ASP A 1 178 ? -4.719 5.089 28.601 1.00 85.81 178 ASP A O 1
ATOM 1315 N N . ASP A 1 179 ? -6.076 6.352 27.294 1.00 85.25 179 ASP A N 1
ATOM 1316 C CA . ASP A 1 179 ? -6.786 7.052 28.364 1.00 85.25 179 ASP A CA 1
ATOM 1317 C C . ASP A 1 179 ? -7.967 6.261 28.958 1.00 85.25 179 ASP A C 1
ATOM 1319 O O . ASP A 1 179 ? -8.287 6.427 30.131 1.00 85.25 179 ASP A O 1
ATOM 1323 N N . ALA A 1 180 ? -8.578 5.353 28.188 1.00 85.62 180 ALA A N 1
ATOM 1324 C CA . ALA A 1 180 ? -9.742 4.573 28.619 1.00 85.62 180 ALA A CA 1
ATOM 1325 C C . ALA A 1 180 ? -9.477 3.655 29.828 1.00 85.62 180 ALA A C 1
ATOM 1327 O O . ALA A 1 180 ? -8.406 3.061 29.956 1.00 85.62 180 ALA A O 1
ATOM 1328 N N . ASP A 1 181 ? -10.489 3.443 30.661 1.00 85.38 181 ASP A N 1
ATOM 1329 C CA . ASP A 1 181 ? -10.522 2.402 31.692 1.00 85.38 181 ASP A CA 1
ATOM 1330 C C . ASP A 1 181 ? -11.346 1.180 31.232 1.00 85.38 181 ASP A C 1
ATOM 1332 O O . ASP A 1 181 ? -12.099 1.233 3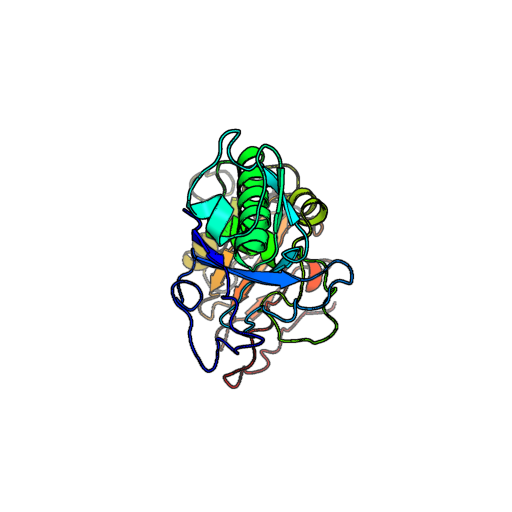0.256 1.00 85.38 181 ASP A O 1
ATOM 1336 N N . ASP A 1 182 ? -11.246 0.063 31.962 1.00 79.44 182 ASP A N 1
ATOM 1337 C CA . ASP A 1 182 ? -12.121 -1.095 31.740 1.00 79.44 182 ASP A CA 1
ATOM 1338 C C . ASP A 1 182 ? -13.605 -0.714 31.917 1.00 79.44 182 ASP A C 1
ATOM 1340 O O . ASP A 1 182 ? -14.013 -0.171 32.947 1.00 79.44 182 ASP A O 1
ATOM 1344 N N . GLY A 1 183 ? -14.427 -1.070 30.930 1.00 75.25 183 GLY A N 1
ATOM 1345 C CA . GLY A 1 183 ? -15.857 -0.777 30.851 1.00 75.25 183 GLY A CA 1
ATOM 1346 C C . GLY A 1 183 ? -16.207 0.470 30.036 1.00 75.25 183 GLY A C 1
ATOM 1347 O O . GLY A 1 183 ? -17.394 0.711 29.810 1.00 75.25 183 GLY A O 1
ATOM 1348 N N . ASP A 1 184 ? -15.216 1.238 29.577 1.00 83.31 184 ASP A N 1
ATOM 1349 C CA . ASP A 1 184 ? -15.453 2.443 28.783 1.00 83.31 184 ASP A CA 1
ATOM 1350 C C . ASP A 1 184 ? -15.974 2.115 27.371 1.00 83.31 184 ASP A C 1
ATOM 1352 O O . ASP A 1 184 ? -15.631 1.092 26.764 1.00 83.31 184 ASP A O 1
ATOM 1356 N N . VAL A 1 185 ? -16.804 3.018 26.834 1.00 82.56 185 VAL A N 1
ATOM 1357 C CA . VAL A 1 185 ? -17.240 2.992 25.429 1.00 82.56 185 VAL A CA 1
ATOM 1358 C C . VAL A 1 185 ? -16.512 4.084 24.658 1.00 82.56 185 VAL A C 1
ATOM 1360 O O . VAL A 1 185 ? -16.673 5.267 24.957 1.00 82.56 185 VAL A O 1
ATOM 1363 N N . LEU A 1 186 ? -15.753 3.693 23.642 1.00 84.75 186 LEU A N 1
ATOM 1364 C CA . LEU A 1 186 ? -15.115 4.580 22.683 1.00 84.75 186 LEU A CA 1
ATOM 1365 C C . LEU A 1 186 ? -15.987 4.707 21.433 1.00 84.75 186 LEU A C 1
ATOM 1367 O O . LEU A 1 186 ? -16.425 3.708 20.861 1.00 84.75 186 LEU A O 1
ATOM 1371 N N . ILE A 1 187 ? -16.232 5.944 21.007 1.00 83.38 187 ILE A N 1
ATOM 1372 C CA . ILE A 1 187 ? -17.058 6.274 19.847 1.00 83.38 187 ILE A CA 1
ATOM 1373 C C . ILE A 1 187 ? -16.160 6.880 18.773 1.00 83.38 187 ILE A C 1
ATOM 1375 O O . ILE A 1 187 ? -15.719 8.022 18.895 1.00 83.38 187 ILE A O 1
ATOM 1379 N N . ALA A 1 188 ? -15.889 6.113 17.725 1.00 81.25 188 ALA A N 1
ATOM 1380 C CA . ALA A 1 188 ? -15.226 6.566 16.515 1.00 81.25 188 ALA A CA 1
ATOM 1381 C C . ALA A 1 188 ? -16.223 7.340 15.637 1.00 81.25 188 ALA A C 1
ATOM 1383 O O . ALA A 1 188 ? -17.320 6.860 15.350 1.00 81.25 188 ALA A O 1
ATOM 1384 N N . GLU A 1 189 ? -15.856 8.552 15.219 1.00 79.50 189 GLU A N 1
ATOM 1385 C CA . GLU A 1 189 ? -16.705 9.391 14.372 1.00 79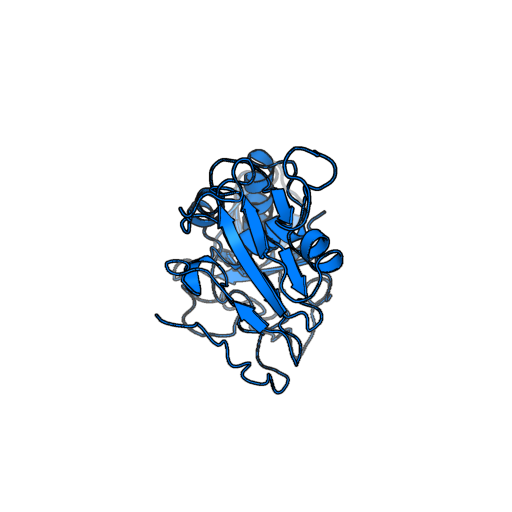.50 189 GLU A CA 1
ATOM 1386 C C . GLU A 1 189 ? -17.136 8.668 13.086 1.00 79.50 189 GLU A C 1
ATOM 1388 O O . GLU A 1 189 ? -16.312 8.183 12.310 1.00 79.50 189 GLU A O 1
ATOM 1393 N N . ALA A 1 190 ? -18.448 8.628 12.859 1.00 72.75 190 ALA A N 1
ATOM 1394 C CA . ALA A 1 190 ? -19.054 8.094 11.647 1.00 72.75 190 ALA A CA 1
ATOM 1395 C C . ALA A 1 190 ? -18.550 8.809 10.379 1.00 72.75 190 ALA A C 1
ATOM 1397 O O . ALA A 1 190 ? -18.338 10.024 10.376 1.00 72.75 190 ALA A O 1
ATOM 1398 N N . ASN A 1 191 ? -18.450 8.068 9.269 1.00 65.75 191 ASN A N 1
ATOM 1399 C CA . ASN A 1 191 ? -17.993 8.575 7.967 1.00 65.75 191 ASN A CA 1
ATOM 1400 C C . ASN A 1 191 ? -16.579 9.186 7.997 1.00 65.75 191 ASN A C 1
ATOM 1402 O O . ASN A 1 191 ? -16.279 10.123 7.247 1.00 65.75 191 ASN A O 1
ATOM 1406 N N . ALA A 1 192 ? -15.717 8.696 8.892 1.00 66.81 192 ALA A N 1
ATOM 1407 C CA . ALA A 1 192 ? -14.369 9.206 9.069 1.00 66.81 192 ALA A CA 1
ATOM 1408 C C . ALA A 1 192 ? -13.317 8.098 8.990 1.00 66.81 192 ALA A C 1
ATOM 1410 O O . ALA A 1 192 ? -13.539 6.965 9.412 1.00 66.81 192 ALA A O 1
ATOM 1411 N N . LEU A 1 193 ? -12.148 8.450 8.452 1.00 63.88 193 LEU A N 1
ATOM 1412 C CA . LEU A 1 193 ? -11.056 7.502 8.282 1.00 63.88 193 LEU A CA 1
ATOM 1413 C C . LEU A 1 193 ? -10.240 7.398 9.572 1.00 63.88 193 LEU A C 1
ATOM 1415 O O . LEU A 1 193 ? -9.638 8.382 10.010 1.00 63.88 193 LEU A O 1
ATOM 1419 N N . PHE A 1 194 ? -10.147 6.179 10.090 1.00 65.00 194 PHE A N 1
ATOM 1420 C CA . PHE A 1 194 ? -9.141 5.762 11.056 1.00 65.00 194 PHE A CA 1
ATOM 1421 C C . PHE A 1 194 ? -8.220 4.769 10.344 1.00 65.00 194 PHE A C 1
ATOM 1423 O O . PHE A 1 194 ? -8.671 3.928 9.575 1.00 65.00 194 PHE A O 1
ATOM 1430 N N . LEU A 1 195 ? -6.905 4.918 10.476 1.00 58.44 195 LEU A N 1
ATOM 1431 C CA . LEU A 1 195 ? -5.966 3.939 9.925 1.00 58.44 195 LEU A CA 1
ATOM 1432 C C . LEU A 1 195 ? -4.735 3.897 10.808 1.00 58.44 195 LEU A C 1
ATOM 1434 O O . LEU A 1 195 ? -3.721 4.557 10.567 1.00 58.44 195 LEU A O 1
ATOM 1438 N N . GLU A 1 196 ? -4.887 3.136 11.872 1.00 61.12 196 GLU A N 1
ATOM 1439 C CA . GLU A 1 196 ? -3.961 3.046 12.985 1.00 61.12 196 GLU A CA 1
ATOM 1440 C C . GLU A 1 196 ? -3.646 1.584 13.232 1.00 61.12 196 GLU A C 1
ATOM 1442 O O . GLU A 1 196 ? -4.431 0.731 12.839 1.00 61.12 196 GLU A O 1
ATOM 1447 N N . VAL A 1 197 ? -2.505 1.311 13.861 1.00 56.25 197 VAL A N 1
ATOM 1448 C CA . VAL A 1 197 ? -2.260 0.029 14.521 1.00 56.25 197 VAL A CA 1
ATOM 1449 C C . VAL A 1 197 ? -2.641 0.233 15.973 1.00 56.25 197 VAL A C 1
ATOM 1451 O O . VAL A 1 197 ? -2.055 1.091 16.630 1.00 56.25 197 VAL A O 1
ATOM 1454 N N . ILE A 1 198 ? -3.619 -0.529 16.438 1.00 67.69 198 ILE A N 1
ATOM 1455 C CA . ILE A 1 198 ? -4.138 -0.422 17.794 1.00 67.69 198 ILE A CA 1
ATOM 1456 C C . ILE A 1 198 ? -3.574 -1.521 18.678 1.00 67.69 198 ILE A C 1
ATOM 1458 O O . ILE A 1 198 ? -3.679 -2.690 18.334 1.00 67.69 198 ILE A O 1
ATOM 1462 N N . ASP A 1 199 ? -3.052 -1.144 19.833 1.00 69.50 199 ASP A N 1
ATOM 1463 C CA . ASP A 1 199 ? -2.811 -2.006 20.979 1.00 69.50 199 ASP A CA 1
ATOM 1464 C C . ASP A 1 199 ? -3.900 -1.738 22.030 1.00 69.50 199 ASP A C 1
ATOM 1466 O O . ASP A 1 199 ? -4.014 -0.636 22.576 1.00 69.50 199 ASP A O 1
ATOM 1470 N N . PHE A 1 200 ? -4.708 -2.762 22.312 1.00 73.19 200 PHE A N 1
ATOM 1471 C CA . PHE A 1 200 ? -5.784 -2.705 23.307 1.00 73.19 200 PHE A CA 1
ATOM 1472 C C . PHE A 1 200 ? -5.285 -2.797 24.753 1.00 73.19 200 PHE A C 1
ATOM 1474 O O . PHE A 1 200 ? -6.077 -2.628 25.679 1.00 73.19 200 PHE A O 1
ATOM 1481 N N . LYS A 1 201 ? -3.996 -3.086 24.974 1.00 74.50 201 LYS A N 1
ATOM 1482 C CA . LYS A 1 201 ? -3.312 -3.078 26.277 1.00 74.50 201 LYS A CA 1
ATOM 1483 C C . LYS A 1 201 ? -3.977 -3.953 27.341 1.00 74.50 201 LYS A C 1
ATOM 1485 O O . LYS A 1 201 ? -3.936 -3.634 28.528 1.00 74.50 201 LYS A O 1
ATOM 1490 N N . GLY A 1 202 ? -4.626 -5.038 26.912 1.00 71.69 202 GLY A N 1
ATOM 1491 C CA . GLY A 1 202 ? -5.385 -5.937 27.784 1.00 71.69 202 GLY A CA 1
ATOM 1492 C C . GLY A 1 202 ? -6.653 -5.329 28.400 1.00 71.69 202 GLY A C 1
ATOM 1493 O O . GLY A 1 202 ? -7.216 -5.945 29.301 1.00 71.69 202 GLY A O 1
ATOM 1494 N N . LYS A 1 203 ? -7.099 -4.147 27.947 1.00 73.38 203 LYS A N 1
ATOM 1495 C CA . LYS A 1 203 ? -8.295 -3.474 28.467 1.00 73.38 203 LYS A CA 1
ATOM 1496 C C . LYS A 1 203 ? -9.579 -4.145 27.968 1.00 73.38 203 LYS A C 1
ATOM 1498 O O . LYS A 1 203 ? -9.624 -4.690 26.859 1.00 73.38 203 LYS A O 1
ATOM 1503 N N . ALA A 1 204 ? -10.625 -4.081 28.785 1.00 74.62 204 ALA A N 1
ATOM 1504 C CA . ALA A 1 204 ? -11.979 -4.495 28.434 1.00 74.62 204 ALA A CA 1
ATOM 1505 C C . ALA A 1 204 ? -12.806 -3.263 28.042 1.00 74.62 204 ALA A C 1
ATOM 1507 O O . ALA A 1 204 ? -13.328 -2.578 28.915 1.00 74.62 204 ALA A O 1
ATOM 1508 N N . ILE A 1 205 ? -12.928 -2.966 26.748 1.00 76.31 205 ILE A N 1
ATOM 1509 C CA . ILE A 1 205 ? -13.603 -1.755 26.246 1.00 76.31 205 ILE A CA 1
ATOM 1510 C C . ILE A 1 205 ? -14.646 -2.093 25.179 1.00 76.31 205 ILE A C 1
ATOM 1512 O O . ILE A 1 205 ? -14.578 -3.127 24.512 1.00 76.31 205 ILE A O 1
ATOM 1516 N N . THR A 1 206 ? -15.601 -1.189 24.981 1.00 75.69 206 THR A N 1
ATOM 1517 C CA . THR A 1 206 ? -16.502 -1.223 23.821 1.00 75.69 206 THR A CA 1
ATOM 1518 C C . THR A 1 206 ? -16.036 -0.186 22.812 1.00 75.69 206 THR A C 1
ATOM 1520 O O . THR A 1 206 ? -15.846 0.969 23.174 1.00 75.69 206 THR A O 1
ATOM 1523 N N . LEU A 1 207 ? -15.869 -0.565 21.548 1.00 76.56 207 LEU A N 1
ATOM 1524 C CA . LEU A 1 207 ? -15.511 0.362 20.473 1.00 76.56 207 LEU A CA 1
ATOM 1525 C C . LEU A 1 207 ? -16.617 0.337 19.427 1.00 76.56 207 LEU A C 1
ATOM 1527 O O . LEU A 1 207 ? -16.961 -0.736 18.943 1.00 76.56 207 LEU A O 1
ATOM 1531 N N . ARG A 1 208 ? -17.165 1.506 19.092 1.00 76.50 208 ARG A N 1
ATOM 1532 C CA . ARG A 1 208 ? -18.246 1.642 18.109 1.00 76.50 208 ARG A CA 1
ATOM 1533 C C . ARG A 1 208 ? -18.076 2.867 17.220 1.00 76.50 208 ARG A C 1
ATOM 1535 O O . ARG A 1 208 ? -17.503 3.866 17.637 1.00 76.50 208 ARG A O 1
ATOM 1542 N N . SER A 1 209 ? -18.640 2.823 16.027 1.00 74.94 209 SER A N 1
ATOM 1543 C CA . SER A 1 209 ? -18.911 3.966 15.158 1.00 74.94 209 SER A CA 1
ATOM 1544 C C . SER A 1 209 ? -20.122 4.767 15.663 1.00 74.94 209 SER A C 1
ATOM 1546 O O . SER A 1 209 ? -21.059 4.219 16.257 1.00 74.94 209 SER A O 1
ATOM 1548 N N . GLY A 1 210 ? -20.140 6.082 15.434 1.00 76.94 210 GLY A N 1
ATOM 1549 C CA . GLY A 1 210 ? -21.303 6.904 15.777 1.00 76.94 210 GLY A CA 1
ATOM 1550 C C . GLY A 1 210 ? -21.108 8.412 15.651 1.00 76.94 210 GLY A C 1
ATOM 1551 O O . GLY A 1 210 ? -20.046 8.906 15.269 1.00 76.94 210 GLY A O 1
ATOM 1552 N N . ASP A 1 211 ? -22.159 9.160 15.984 1.00 80.31 211 ASP A N 1
ATOM 1553 C CA . ASP A 1 211 ? -22.108 10.618 16.088 1.00 80.31 211 ASP A CA 1
ATOM 1554 C C . ASP A 1 211 ? -21.459 11.030 17.419 1.00 80.31 211 ASP A C 1
ATOM 1556 O O . ASP A 1 211 ? -22.080 10.987 18.481 1.00 80.31 211 ASP A O 1
ATOM 1560 N N . ILE A 1 212 ? -20.202 11.470 17.365 1.00 80.06 212 ILE A N 1
ATOM 1561 C CA . ILE A 1 212 ? -19.456 11.956 18.538 1.00 80.06 212 ILE A CA 1
ATOM 1562 C C . ILE A 1 212 ? -20.075 13.206 19.184 1.00 80.06 212 ILE A C 1
ATOM 1564 O O . ILE A 1 212 ? -19.761 13.517 20.328 1.00 80.06 212 ILE A O 1
ATOM 1568 N N . SER A 1 213 ? -20.951 13.934 18.481 1.00 79.00 213 SER A N 1
ATOM 1569 C CA . SER A 1 213 ? -21.692 15.067 19.050 1.00 79.00 213 SER A CA 1
ATOM 1570 C C . SER A 1 213 ? -22.950 14.636 19.810 1.00 79.00 213 SER A C 1
ATOM 1572 O O . SER A 1 213 ? -23.499 15.415 20.593 1.00 79.00 213 SER A O 1
ATOM 1574 N N . ASN A 1 214 ? -23.379 13.384 19.629 1.00 80.25 214 ASN A N 1
ATOM 1575 C CA . ASN A 1 214 ? -24.495 12.767 20.331 1.00 80.25 214 ASN A CA 1
ATOM 1576 C C . ASN A 1 214 ? -24.116 11.350 20.815 1.00 80.25 214 ASN A C 1
ATOM 1578 O O . ASN A 1 214 ? -24.543 10.354 20.233 1.00 80.25 214 ASN A O 1
ATOM 1582 N N . PRO A 1 215 ? -23.365 11.223 21.924 1.00 76.44 215 PRO A N 1
ATOM 1583 C CA . PRO A 1 215 ? -22.812 9.936 22.377 1.00 76.44 215 PRO A CA 1
ATOM 1584 C C . PRO A 1 215 ? -23.863 8.893 22.770 1.00 76.44 215 PRO A C 1
ATOM 1586 O O . PRO A 1 215 ? -23.564 7.703 22.854 1.00 76.44 215 PRO A O 1
ATOM 1589 N N . ASN A 1 216 ? -25.094 9.344 23.020 1.00 79.00 216 ASN A N 1
ATOM 1590 C CA . ASN A 1 216 ? -26.239 8.500 23.346 1.00 79.00 216 ASN A CA 1
ATOM 1591 C C . ASN A 1 216 ? -27.054 8.103 22.106 1.00 79.00 216 ASN A C 1
ATOM 1593 O O . ASN A 1 216 ? -28.082 7.444 22.259 1.00 79.00 216 ASN A O 1
ATOM 1597 N N . ASP A 1 217 ? -26.648 8.518 20.899 1.00 77.56 217 ASP A N 1
ATOM 1598 C CA . ASP A 1 217 ? -27.286 8.074 19.663 1.00 77.56 217 ASP A CA 1
ATOM 1599 C C . ASP A 1 217 ? -27.127 6.551 19.535 1.00 77.56 217 ASP A C 1
ATOM 1601 O O . ASP A 1 217 ? -25.988 6.064 19.488 1.00 77.56 217 ASP A O 1
ATOM 1605 N N . PRO A 1 218 ? -28.239 5.791 19.504 1.00 71.44 218 PRO A N 1
ATOM 1606 C CA . PRO A 1 218 ? -28.188 4.346 19.334 1.00 71.44 218 PRO A CA 1
ATOM 1607 C C . PRO A 1 218 ? -27.863 3.934 17.894 1.00 71.44 218 PRO A C 1
ATOM 1609 O O . PRO A 1 218 ? -27.612 2.754 17.655 1.00 71.44 218 PRO A O 1
ATOM 1612 N N . ASN A 1 219 ? -27.909 4.860 16.930 1.00 71.06 219 ASN A N 1
ATOM 1613 C CA . ASN A 1 219 ? -27.586 4.562 15.544 1.00 71.06 219 ASN A CA 1
ATOM 1614 C C . ASN A 1 219 ? -26.068 4.448 15.369 1.00 71.06 219 ASN A C 1
ATOM 1616 O O . ASN A 1 219 ? -25.305 5.356 15.702 1.00 71.06 219 ASN A O 1
ATOM 1620 N N . ILE A 1 220 ? -25.654 3.328 14.792 1.00 64.62 220 ILE A N 1
ATOM 1621 C CA . ILE A 1 220 ? -24.298 3.099 14.296 1.00 64.62 220 ILE A CA 1
ATOM 1622 C C . ILE A 1 220 ? -24.231 3.472 12.811 1.00 64.62 220 ILE A C 1
ATOM 1624 O O . ILE A 1 220 ? -25.241 3.462 12.105 1.00 64.62 220 ILE A O 1
ATOM 1628 N N . SER A 1 221 ? -23.042 3.812 12.325 1.00 61.66 221 SER A N 1
ATOM 1629 C CA . SER A 1 221 ? -22.791 4.075 10.903 1.00 61.66 221 SER A CA 1
ATOM 1630 C C . SER A 1 221 ? -21.624 3.200 10.463 1.00 61.66 221 SER A C 1
ATOM 1632 O O . SER A 1 221 ? -20.498 3.687 10.376 1.00 61.66 221 SER A O 1
ATOM 1634 N N . PRO A 1 222 ? -21.882 1.898 10.235 1.00 53.72 222 PRO A N 1
ATOM 1635 C CA . PRO A 1 222 ? -20.826 0.917 10.028 1.00 53.72 222 PRO A CA 1
ATOM 1636 C C . PRO A 1 222 ? -19.986 1.214 8.777 1.00 53.72 222 PRO A C 1
ATOM 1638 O O . PRO A 1 222 ? -18.811 0.897 8.738 1.00 53.72 222 PRO A O 1
ATOM 1641 N N . GLU A 1 223 ? -20.543 1.861 7.760 1.00 46.69 223 GLU A N 1
ATOM 1642 C CA . GLU A 1 223 ? -20.026 1.829 6.385 1.00 46.69 223 GLU A CA 1
ATOM 1643 C C . GLU A 1 223 ? -18.598 2.397 6.162 1.00 46.69 223 GLU A C 1
ATOM 1645 O O . GLU A 1 223 ? -18.067 2.198 5.076 1.00 46.69 223 GLU A O 1
ATOM 1650 N N . ASP A 1 224 ? -17.932 3.015 7.151 1.00 45.09 224 ASP A N 1
ATOM 1651 C CA . ASP A 1 224 ? -16.730 3.836 6.912 1.00 45.09 224 ASP A CA 1
ATOM 1652 C C . ASP A 1 224 ? -15.591 3.760 7.966 1.00 45.09 224 ASP A C 1
ATOM 1654 O O . ASP A 1 224 ? -14.569 4.431 7.803 1.00 45.09 224 ASP A O 1
ATOM 1658 N N . THR A 1 225 ? -15.703 2.964 9.041 1.00 44.69 225 THR A N 1
ATOM 1659 C CA . THR A 1 225 ? -14.709 2.940 10.145 1.00 44.69 225 THR A CA 1
ATOM 1660 C C . THR A 1 225 ? -13.760 1.741 10.054 1.00 44.69 225 THR A C 1
ATOM 1662 O O . THR A 1 225 ? -14.013 0.697 10.641 1.00 44.69 225 THR A O 1
ATOM 1665 N N . ILE A 1 226 ? -12.623 1.889 9.370 1.00 46.41 226 ILE A N 1
ATOM 1666 C CA . ILE A 1 226 ? -11.605 0.826 9.281 1.00 46.41 226 ILE A CA 1
ATOM 1667 C C . ILE A 1 226 ? -10.671 0.897 10.493 1.00 46.41 226 ILE A C 1
ATOM 1669 O O . ILE A 1 226 ? -9.992 1.893 10.695 1.00 46.41 226 ILE A O 1
ATOM 1673 N N . ILE A 1 227 ? -10.571 -0.167 11.282 1.00 49.75 227 ILE A N 1
ATOM 1674 C CA . ILE A 1 227 ? -9.678 -0.241 12.443 1.00 49.75 227 ILE A CA 1
ATOM 1675 C C . ILE A 1 227 ? -8.710 -1.411 12.241 1.00 49.75 227 ILE A C 1
ATOM 1677 O O . ILE A 1 227 ? -9.117 -2.527 11.916 1.00 49.75 227 ILE A O 1
ATOM 1681 N N . LEU A 1 228 ? -7.401 -1.164 12.371 1.00 42.03 228 LEU A N 1
ATOM 1682 C CA . LEU A 1 228 ? -6.382 -2.219 12.321 1.00 42.03 228 LEU A CA 1
ATOM 1683 C C . LEU A 1 228 ? -5.805 -2.374 13.725 1.00 42.03 228 LEU A C 1
ATOM 1685 O O . LEU A 1 228 ? -5.267 -1.430 14.286 1.00 42.03 228 LEU A O 1
ATOM 1689 N N . GLY A 1 229 ? -5.927 -3.553 14.321 1.00 42.94 229 GLY A N 1
ATOM 1690 C CA . GLY A 1 229 ? -5.498 -3.778 15.701 1.00 42.94 229 GLY A CA 1
ATOM 1691 C C . GLY A 1 229 ? -4.645 -5.026 15.855 1.00 42.94 229 GLY A C 1
ATOM 1692 O O . GLY A 1 229 ? -4.838 -6.005 15.137 1.00 42.94 229 GLY A O 1
ATOM 1693 N N . ILE A 1 230 ? -3.725 -4.974 16.812 1.00 44.62 230 ILE A N 1
ATOM 1694 C CA . ILE A 1 230 ? -3.025 -6.100 17.423 1.00 44.62 230 ILE A CA 1
ATOM 1695 C C . ILE A 1 230 ? -3.738 -6.371 18.759 1.00 44.62 230 ILE A C 1
ATOM 1697 O O . ILE A 1 230 ? -3.946 -5.461 19.561 1.00 44.62 230 ILE A O 1
ATOM 1701 N N . LEU A 1 231 ? -4.171 -7.613 18.981 1.00 49.59 231 LEU A N 1
ATOM 1702 C CA . LEU A 1 231 ? -4.820 -8.029 20.228 1.00 49.59 231 LEU A CA 1
ATOM 1703 C C . LEU A 1 231 ? -3.794 -8.698 21.146 1.00 49.59 231 LEU A C 1
ATOM 1705 O O . LEU A 1 231 ? -3.216 -9.721 20.774 1.00 49.59 231 LEU A O 1
ATOM 1709 N N . ASP A 1 232 ? -3.639 -8.170 22.357 1.00 49.53 232 ASP A N 1
ATOM 1710 C CA . ASP A 1 232 ? -2.836 -8.790 23.411 1.00 49.53 232 ASP A CA 1
ATOM 1711 C C . ASP A 1 232 ? -3.665 -9.783 24.248 1.00 49.53 232 ASP A C 1
ATOM 1713 O O . ASP A 1 232 ? -4.900 -9.755 24.282 1.00 49.53 232 ASP A O 1
ATOM 1717 N N . GLU A 1 233 ? -2.985 -10.707 24.937 1.00 45.53 233 GLU A N 1
ATOM 1718 C CA . GLU A 1 233 ? -3.644 -11.689 25.805 1.00 45.53 233 GLU A CA 1
ATOM 1719 C C . GLU A 1 233 ? -4.439 -10.986 26.920 1.00 45.53 233 GLU A C 1
ATOM 1721 O O . GLU A 1 233 ? -3.867 -10.305 27.767 1.00 45.53 233 GLU A O 1
ATOM 1726 N N . GLY A 1 234 ? -5.761 -11.187 26.934 1.00 48.09 234 GLY A N 1
ATOM 1727 C CA . GLY A 1 234 ? -6.671 -10.607 27.929 1.00 48.09 234 GLY A CA 1
ATOM 1728 C C . GLY A 1 234 ? -7.541 -9.457 27.417 1.00 48.09 234 GLY A C 1
ATOM 1729 O O . GLY A 1 234 ? -8.497 -9.104 28.099 1.00 48.09 234 GLY A O 1
ATOM 1730 N N . SER A 1 235 ? -7.281 -8.924 26.219 1.00 49.72 235 SER A N 1
ATOM 1731 C CA . SER A 1 235 ? -8.149 -7.914 25.604 1.00 49.72 235 SER A CA 1
ATOM 1732 C C . SER A 1 235 ? -9.553 -8.463 25.333 1.00 49.72 235 SER A C 1
ATOM 1734 O O . SER A 1 235 ? -9.710 -9.520 24.717 1.00 49.72 235 SER A O 1
ATOM 1736 N N . VAL A 1 236 ? -10.575 -7.716 25.758 1.00 58.44 236 VAL A N 1
ATOM 1737 C CA . VAL A 1 236 ? -11.985 -7.986 25.446 1.00 58.44 236 VAL A CA 1
ATOM 1738 C C . VAL A 1 236 ? -12.534 -6.762 24.730 1.00 58.44 236 VAL A C 1
ATOM 1740 O O . VAL A 1 236 ? -12.712 -5.713 25.343 1.00 58.44 236 VAL A O 1
ATOM 1743 N N . VAL A 1 237 ? -12.763 -6.895 23.425 1.00 58.38 237 VAL A N 1
ATOM 1744 C CA . VAL A 1 237 ? -13.311 -5.822 22.591 1.00 58.38 237 VAL A CA 1
ATOM 1745 C C . VAL A 1 237 ? -14.707 -6.227 22.148 1.00 58.38 237 VAL A C 1
ATOM 1747 O O . VAL A 1 237 ? -14.866 -7.232 21.454 1.00 58.38 237 VAL A O 1
ATOM 1750 N N . THR A 1 238 ? -15.702 -5.445 22.556 1.00 56.91 238 THR A N 1
ATOM 1751 C CA . THR A 1 238 ? -17.103 -5.653 22.174 1.00 56.91 238 THR A CA 1
ATOM 1752 C C . THR A 1 238 ? -17.503 -4.632 21.110 1.00 56.91 238 THR A C 1
ATOM 1754 O O . THR A 1 238 ? -17.245 -3.438 21.273 1.00 56.91 238 THR A O 1
ATOM 1757 N N . PHE A 1 239 ? -18.146 -5.101 20.038 1.00 59.59 239 PHE A N 1
ATOM 1758 C CA . PHE A 1 239 ? -18.746 -4.265 18.988 1.00 59.59 239 PHE A CA 1
ATOM 1759 C C . PHE A 1 239 ? -20.256 -4.205 19.170 1.00 59.59 239 PHE A C 1
ATOM 1761 O O . PHE A 1 239 ? -20.866 -5.185 19.603 1.00 59.59 239 PHE A O 1
ATOM 1768 N N . GLN A 1 240 ? -20.873 -3.069 18.850 1.00 57.78 240 GLN A N 1
ATOM 1769 C CA . GLN A 1 240 ? -22.320 -2.936 18.991 1.00 57.78 240 GLN A CA 1
ATOM 1770 C C . GLN A 1 240 ? -23.044 -3.630 17.819 1.00 57.78 240 GLN A C 1
ATOM 1772 O O . GLN A 1 240 ? -22.547 -3.672 16.696 1.00 57.78 240 GLN A O 1
ATOM 1777 N N . SER A 1 241 ? -24.230 -4.197 18.073 1.00 44.28 241 SER A N 1
ATOM 1778 C CA . SER A 1 241 ? -25.007 -4.957 17.079 1.00 44.28 241 SER A CA 1
ATOM 1779 C C . SER A 1 241 ? -25.184 -4.198 15.751 1.00 44.28 241 SER A C 1
ATOM 1781 O O . SER A 1 241 ? -25.692 -3.078 15.732 1.00 44.28 241 SER A O 1
ATOM 1783 N N . GLY A 1 242 ? -24.765 -4.831 14.646 1.00 48.41 242 GLY A N 1
ATOM 1784 C CA . GLY A 1 242 ? -24.748 -4.273 13.285 1.00 48.41 242 GLY A CA 1
ATOM 1785 C C . GLY A 1 242 ? -23.370 -3.787 12.810 1.00 48.41 242 GLY A C 1
ATOM 1786 O O . GLY A 1 242 ? -23.193 -3.525 11.622 1.00 48.41 242 GLY A O 1
ATOM 1787 N N . GLU A 1 243 ? -22.377 -3.752 13.698 1.00 52.25 243 GLU A N 1
ATOM 1788 C CA . GLU A 1 243 ? -20.965 -3.606 13.352 1.00 52.25 243 GLU A CA 1
ATOM 1789 C C . GLU A 1 243 ? -20.359 -4.994 13.102 1.00 52.25 243 GLU A C 1
ATOM 1791 O O . GLU A 1 243 ? -20.196 -5.803 14.015 1.00 52.25 243 GLU A O 1
ATOM 1796 N N . GLY A 1 244 ? -20.087 -5.322 11.837 1.00 47.12 244 GLY A N 1
ATOM 1797 C CA . GLY A 1 244 ? -19.465 -6.595 11.473 1.00 47.12 244 GLY A CA 1
ATOM 1798 C C . GLY A 1 244 ? -17.948 -6.573 11.675 1.00 47.12 244 GLY A C 1
ATOM 1799 O O . GLY A 1 244 ? -17.314 -5.525 11.562 1.00 47.12 244 GLY A O 1
ATOM 1800 N N . ALA A 1 245 ? -17.331 -7.742 11.877 1.00 43.69 245 ALA A N 1
ATOM 1801 C CA . ALA A 1 245 ? -15.868 -7.856 11.904 1.00 43.69 245 ALA A CA 1
ATOM 1802 C C . ALA A 1 245 ? -15.220 -7.262 10.633 1.00 43.69 245 ALA A C 1
ATOM 1804 O O . ALA A 1 245 ? -14.222 -6.568 10.727 1.00 43.69 245 ALA A O 1
ATOM 1805 N N . GLU A 1 246 ? -15.846 -7.424 9.463 1.00 39.97 246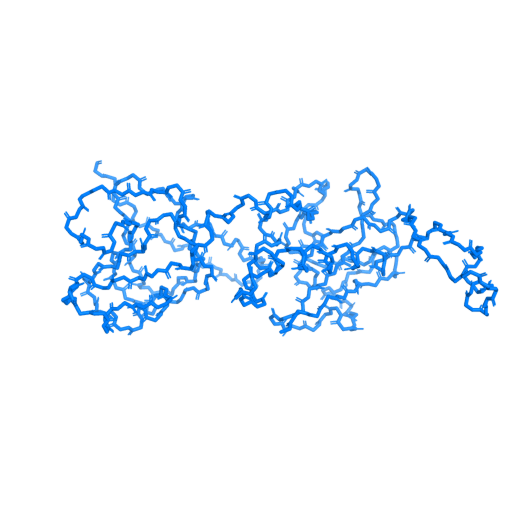 GLU A N 1
ATOM 1806 C CA . GLU A 1 246 ? -15.384 -6.878 8.169 1.00 39.97 246 GLU A CA 1
ATOM 1807 C C . GLU A 1 246 ? -15.430 -5.347 8.060 1.00 39.97 246 GLU A C 1
ATOM 1809 O O . GLU A 1 246 ? -14.750 -4.744 7.221 1.00 39.97 246 GLU A O 1
ATOM 1814 N N . THR A 1 247 ? -16.279 -4.739 8.883 1.00 41.94 247 THR A N 1
ATOM 1815 C CA . THR A 1 247 ? -16.547 -3.309 8.938 1.00 41.94 247 THR A CA 1
ATOM 1816 C C . THR A 1 247 ? -15.501 -2.616 9.793 1.00 41.94 247 THR A C 1
ATOM 1818 O O . THR A 1 247 ? -14.913 -1.633 9.363 1.00 41.94 247 THR A O 1
ATOM 1821 N N . VAL A 1 248 ? -15.256 -3.176 10.979 1.00 41.16 248 VAL A N 1
ATOM 1822 C CA . VAL A 1 248 ? -14.465 -2.537 12.026 1.00 41.16 248 VAL A CA 1
ATOM 1823 C C . VAL A 1 248 ? -13.053 -3.120 12.084 1.00 41.16 248 VAL A C 1
ATOM 1825 O O . VAL A 1 248 ? -12.104 -2.363 12.171 1.00 41.16 248 VAL A O 1
ATOM 1828 N N . PHE A 1 249 ? -12.869 -4.436 11.938 1.00 42.06 249 PHE A N 1
ATOM 1829 C CA . PHE A 1 249 ? -11.570 -5.115 12.042 1.00 42.06 249 PHE A CA 1
ATOM 1830 C C . PHE A 1 249 ? -11.240 -5.892 10.775 1.00 42.06 249 PHE A C 1
ATOM 1832 O O . PHE A 1 249 ? -11.431 -7.105 10.684 1.00 42.06 249 PHE A O 1
ATOM 1839 N N . ARG A 1 250 ? -10.621 -5.220 9.803 1.00 38.81 250 ARG A N 1
ATOM 1840 C CA . ARG A 1 250 ? -9.903 -5.953 8.755 1.00 38.81 250 ARG A CA 1
ATOM 1841 C C . ARG A 1 250 ? -8.563 -6.406 9.310 1.00 38.81 250 ARG A C 1
ATOM 1843 O O . ARG A 1 250 ? -7.564 -5.693 9.152 1.00 38.81 250 ARG A O 1
ATOM 1850 N N . PHE A 1 251 ? -8.571 -7.574 9.962 1.00 34.03 251 PHE A N 1
ATOM 1851 C CA . PHE A 1 251 ? -7.366 -8.273 10.403 1.00 34.03 251 PHE A CA 1
ATOM 1852 C C . PHE A 1 251 ? -6.346 -8.256 9.266 1.00 34.03 251 PHE A C 1
ATOM 1854 O O . PHE A 1 251 ? -6.624 -8.652 8.133 1.00 34.03 251 PHE A O 1
ATOM 1861 N N . LEU A 1 252 ? -5.168 -7.718 9.562 1.00 34.31 252 LEU A N 1
ATOM 1862 C CA . LEU A 1 252 ? -3.985 -8.098 8.819 1.00 34.31 252 LEU A CA 1
ATOM 1863 C C . LEU A 1 252 ? -3.747 -9.544 9.246 1.00 34.31 252 LEU A C 1
ATOM 1865 O O . LEU A 1 252 ? -3.425 -9.771 10.410 1.00 34.31 252 LEU A O 1
ATOM 1869 N N . ASP A 1 253 ? -3.965 -10.516 8.363 1.00 31.16 253 ASP A N 1
ATOM 1870 C CA . ASP A 1 253 ? -3.274 -11.788 8.547 1.00 31.16 253 ASP A CA 1
ATOM 1871 C C . ASP A 1 253 ? -1.792 -11.420 8.659 1.00 31.16 253 ASP A C 1
ATOM 1873 O O . ASP A 1 253 ? -1.200 -10.889 7.713 1.00 31.16 253 ASP A O 1
ATOM 1877 N N . GLU A 1 254 ? -1.214 -11.596 9.850 1.00 29.91 254 GLU A N 1
ATOM 1878 C CA . GLU A 1 254 ? 0.229 -11.510 9.986 1.00 29.91 254 GLU A CA 1
ATOM 1879 C C . GLU A 1 254 ? 0.841 -12.505 8.999 1.00 29.91 254 GLU A C 1
ATOM 1881 O O . GLU A 1 254 ? 0.365 -13.645 8.898 1.00 29.91 254 GLU A O 1
ATOM 1886 N N . PRO A 1 255 ? 1.907 -12.131 8.278 1.00 32.28 255 PRO A N 1
ATOM 1887 C CA . PRO A 1 255 ? 2.625 -13.100 7.482 1.00 32.28 255 PRO A CA 1
ATOM 1888 C C . PRO A 1 255 ? 3.181 -14.170 8.432 1.00 32.28 255 PRO A C 1
ATOM 1890 O O . PRO A 1 255 ? 4.062 -13.924 9.253 1.00 32.28 255 PRO A O 1
ATOM 1893 N N . HIS A 1 256 ? 2.589 -15.360 8.352 1.00 34.22 256 HIS A N 1
ATOM 1894 C CA . HIS A 1 256 ? 2.812 -16.490 9.246 1.00 34.22 256 HIS A CA 1
ATOM 1895 C C . HIS A 1 256 ? 4.297 -16.757 9.550 1.00 34.22 256 HIS A C 1
ATOM 1897 O O . HIS A 1 256 ? 5.065 -17.114 8.656 1.00 34.22 256 HIS A O 1
ATOM 1903 N N . GLY A 1 257 ? 4.671 -16.692 10.835 1.00 29.08 257 GLY A N 1
ATOM 1904 C CA . GLY A 1 257 ? 6.026 -17.031 11.291 1.00 29.08 257 GLY A CA 1
ATOM 1905 C C . GLY A 1 257 ? 6.231 -17.226 12.799 1.00 29.08 257 GLY A C 1
ATOM 1906 O O . GLY A 1 257 ? 7.226 -17.829 13.197 1.00 29.08 257 GLY A O 1
ATOM 1907 N N . SER A 1 258 ? 5.298 -16.816 13.658 1.00 26.75 258 SER A N 1
ATOM 1908 C CA . SER A 1 258 ? 5.285 -17.216 15.070 1.00 26.75 258 SER A CA 1
ATOM 1909 C C . SER A 1 258 ? 3.880 -17.683 15.443 1.00 26.75 258 SER A C 1
ATOM 1911 O O . SER A 1 258 ? 2.916 -17.321 14.775 1.00 26.75 258 SER A O 1
ATOM 1913 N N . ALA A 1 259 ? 3.761 -18.577 16.424 1.00 27.20 259 ALA A N 1
ATOM 1914 C CA . ALA A 1 259 ? 2.496 -19.186 16.816 1.00 27.20 259 ALA A CA 1
ATOM 1915 C C . ALA A 1 259 ? 1.497 -18.125 17.318 1.00 27.20 259 ALA A C 1
ATOM 1917 O O . ALA A 1 259 ? 1.407 -17.866 18.516 1.00 27.20 259 ALA A O 1
ATOM 1918 N N . ALA A 1 260 ? 0.739 -17.526 16.399 1.00 30.08 260 ALA A N 1
ATOM 1919 C CA . ALA A 1 260 ? -0.363 -16.643 16.720 1.00 30.08 260 ALA A CA 1
ATOM 1920 C C . ALA A 1 260 ? -1.456 -17.480 17.389 1.00 30.08 260 ALA A C 1
ATOM 1922 O O . ALA A 1 260 ? -2.083 -18.353 16.781 1.00 30.08 260 ALA A O 1
ATOM 1923 N N . ARG A 1 261 ? -1.642 -17.242 18.688 1.00 27.77 261 ARG A N 1
ATOM 1924 C CA . ARG A 1 261 ? -2.834 -17.661 19.416 1.00 27.77 261 ARG A CA 1
ATOM 1925 C C . ARG A 1 261 ? -4.040 -17.125 18.661 1.00 27.77 261 ARG A C 1
ATOM 1927 O O . ARG A 1 261 ? -4.176 -15.924 18.476 1.00 27.77 261 ARG A O 1
ATOM 1934 N N . GLN A 1 262 ? -4.915 -18.029 18.253 1.00 27.80 262 GLN A N 1
ATOM 1935 C CA . GLN A 1 262 ? -6.257 -17.711 17.799 1.00 27.80 262 GLN A CA 1
ATOM 1936 C C . GLN A 1 262 ? -6.978 -17.000 18.960 1.00 27.80 262 GLN A C 1
ATOM 1938 O O . GLN A 1 262 ? -7.445 -17.652 19.896 1.00 27.80 262 GLN A O 1
ATOM 1943 N N . VAL A 1 263 ? -6.981 -15.664 18.972 1.00 33.88 263 VAL A N 1
ATOM 1944 C CA . VAL A 1 263 ? -7.683 -14.891 20.002 1.00 33.88 263 VAL A CA 1
ATOM 1945 C C . VAL A 1 263 ? -9.167 -14.958 19.666 1.00 33.88 263 VAL A C 1
ATOM 1947 O O . VAL A 1 263 ? -9.607 -14.570 18.588 1.00 33.88 263 VAL A O 1
ATOM 1950 N N . SER A 1 264 ? -9.926 -15.567 20.570 1.00 29.92 264 SER A N 1
ATOM 1951 C CA . SER A 1 264 ? -11.361 -15.779 20.417 1.00 29.92 264 SER A CA 1
ATOM 1952 C C . SER A 1 264 ? -12.069 -14.452 20.671 1.00 29.92 264 SER A C 1
ATOM 1954 O O . SER A 1 264 ? -12.088 -13.986 21.806 1.00 29.92 264 SER A O 1
ATOM 1956 N N . LEU A 1 265 ? -12.630 -13.837 19.631 1.00 38.59 265 LEU A N 1
ATOM 1957 C CA . LEU A 1 265 ? -13.524 -12.693 19.792 1.00 38.59 265 LEU A CA 1
ATOM 1958 C C . LEU A 1 265 ? -14.895 -13.195 20.240 1.00 38.59 265 LEU A C 1
ATOM 1960 O O . LEU A 1 265 ? -15.530 -13.990 19.545 1.00 38.59 265 LEU A O 1
ATOM 1964 N N . ALA A 1 266 ? -15.351 -12.729 21.399 1.00 34.50 266 ALA A N 1
ATOM 1965 C CA . ALA A 1 266 ? -16.748 -12.847 21.782 1.00 34.50 266 ALA A CA 1
ATOM 1966 C C . ALA A 1 266 ? -17.516 -11.728 21.070 1.00 34.50 266 ALA A C 1
ATOM 1968 O O . ALA A 1 266 ? -17.598 -10.605 21.552 1.00 34.50 266 ALA A O 1
ATOM 1969 N N . VAL A 1 267 ? -18.031 -12.028 19.879 1.00 35.56 267 VAL A N 1
ATOM 1970 C CA . VAL A 1 267 ? -19.118 -11.239 19.301 1.00 35.56 267 VAL A CA 1
ATOM 1971 C C . VAL A 1 267 ? -20.370 -11.712 20.029 1.00 35.56 267 VAL A C 1
ATOM 1973 O O . VAL A 1 267 ? -20.843 -12.816 19.751 1.00 35.56 267 VAL A O 1
ATOM 1976 N N . ASP A 1 268 ? -20.856 -10.950 21.009 1.00 32.53 268 ASP A N 1
ATOM 1977 C CA . ASP A 1 268 ? -22.164 -11.241 21.596 1.00 32.53 268 ASP A CA 1
ATOM 1978 C C . ASP A 1 268 ? -23.217 -11.022 20.502 1.00 32.53 268 ASP A C 1
ATOM 1980 O O . ASP A 1 268 ? -23.512 -9.902 20.083 1.00 32.53 268 ASP A O 1
ATOM 1984 N N . ALA A 1 269 ? -23.708 -12.139 19.972 1.00 28.05 269 ALA A N 1
ATOM 1985 C CA . ALA A 1 269 ? -24.879 -12.191 19.123 1.00 28.05 269 ALA A CA 1
ATOM 1986 C C . ALA A 1 269 ? -26.102 -12.282 20.040 1.00 28.05 269 ALA A C 1
ATOM 1988 O O . ALA A 1 269 ? -26.415 -13.368 20.532 1.00 28.05 269 ALA A O 1
ATOM 1989 N N . ASP A 1 270 ? -26.764 -11.148 20.254 1.00 31.25 270 ASP A N 1
ATOM 1990 C CA . ASP A 1 270 ? -28.175 -11.124 20.652 1.00 31.25 270 ASP A CA 1
ATOM 1991 C C . ASP A 1 270 ? -29.078 -11.222 19.410 1.00 31.25 270 ASP A C 1
ATOM 1993 O O . ASP A 1 270 ? -28.872 -10.437 18.450 1.00 31.25 270 ASP A O 1
#

Secondary structure (DSSP, 8-state):
--EEEE---SSS-BTTTS--TTTT---TTEEEEEEE-TTSPBPTT--B-TTT--EEEE-SSEEEE--SS--HHHHHHT--SSEEEE-SHHHHHHHHHHHHHHHHHH-TT--HHHHHHHHHHS-B---SSTTSSTT-SB--HHHHHHSS-SS-B--EEETTS-TT-GGGEESSHHHHHHHPPTT-EEEEETT-B---EEE-TT-EEEEEEE-TT-TT-----GGG--BEEEPPTT-EEEPPTT--HHHHB------S-S------------

Organism: NCBI:txid412755

Sequence (270 aa):
LLFVTAAGNDYGNDNDVNPVYPASYDLDNIISVMSTDHDDQMSVFSNYGATSIDVAEPGSGIVSTTPTFETMSMMVFGVSTDYAMISGTSMSAPHVSGACALIWSQYPTLAHKTVKGILLKTVDPVMSSPRLCLSGGRVNLYNALTLIPSGKAGKVLNSKDDPSDSANLYSTIQDAIDDADDGDVLIAEANALFLEVIDFKGKAITLRSGDISNPNDPNISPEDTIILGILDEGSVVTFQSGEGAETVFRFLDEPHGSAARQVSLAVDAD

pLDDT: mean 77.27, std 20.91, range [26.75, 98.69]

InterPro domains:
  IPR000209 Peptidase S8/S53 domain [PF00082] (2-123)
  IPR023828 Peptidase S8, subtilisin, Ser-active site [PS00138] (88-98)
  IPR036852 Peptidase S8/S53 domain superfamily [G3DSA:3.40.50.200] (1-149)
  IPR036852 Peptidase S8/S53 domain superfamily [SSF52743] (2-148)
  IPR050131 Subtilisin-like serine protease [PTHR43806] (1-176)

Radius of gyration: 21.83 Å; chains: 1; bounding box: 54×39×60 Å